Protein AF-A0A1A8XWJ1-F1 (afdb_monomer)

Secondary structure (DSSP, 8-state):
-----------SSSTTSSSS------PPPEEEEEEEE-TTS-EEEEEEEEHHHHHHH-TT--EEEEEEB-GGGTT--EEEES-TT-TTS-EEEEEEEEEEEE-TTSPEEEEEEEE---TT----TTSSSSSS--TTEEEEGGG-SSEE-GGGB-HHHHHTT-EEEEE-GGGGTTS--HHHHHHHHHHHHHHHHHHHHT----

Radius of gyration: 27.24 Å; Cα contacts (8 Å, |Δi|>4): 357; chains: 1; bounding box: 44×31×106 Å

pLDDT: mean 72.08, std 19.72, range [36.03, 98.19]

Organism: NCBI:txid1860102

Structure (mmCIF, N/CA/C/O backbone):
data_AF-A0A1A8XWJ1-F1
#
_entry.id   AF-A0A1A8XWJ1-F1
#
loop_
_atom_site.group_PDB
_atom_site.id
_atom_site.type_symbol
_atom_site.label_atom_id
_atom_site.label_alt_id
_atom_site.label_comp_id
_atom_site.label_asym_id
_atom_site.label_entity_id
_atom_site.label_seq_id
_atom_site.pdbx_PDB_ins_code
_atom_site.Cartn_x
_atom_site.Cartn_y
_atom_site.Cartn_z
_atom_site.occupancy
_atom_site.B_iso_or_equiv
_atom_site.auth_seq_id
_atom_site.auth_comp_id
_atom_site.auth_asym_id
_atom_site.auth_atom_id
_atom_site.pdbx_PDB_model_num
ATOM 1 N N . MET A 1 1 ? 5.279 4.291 -92.875 1.00 48.06 1 MET A N 1
ATOM 2 C CA . MET A 1 1 ? 5.614 4.914 -91.575 1.00 48.06 1 MET A CA 1
ATOM 3 C C . MET A 1 1 ? 4.737 4.277 -90.509 1.00 48.06 1 MET A C 1
ATOM 5 O O . MET A 1 1 ? 3.534 4.486 -90.531 1.00 48.06 1 MET A O 1
ATOM 9 N N . LYS A 1 2 ? 5.311 3.406 -89.671 1.00 40.09 2 LYS A N 1
ATOM 10 C CA . LYS A 1 2 ? 4.624 2.770 -88.534 1.00 40.09 2 LYS A CA 1
ATOM 11 C C . LYS A 1 2 ? 5.062 3.479 -87.243 1.00 40.09 2 LYS A C 1
ATOM 13 O O . LYS A 1 2 ? 6.262 3.714 -87.107 1.00 40.09 2 LYS A O 1
ATOM 18 N N . PRO A 1 3 ? 4.145 3.804 -86.319 1.00 42.09 3 PRO A N 1
ATOM 19 C CA . PRO A 1 3 ? 4.502 4.318 -85.005 1.00 42.09 3 PRO A CA 1
ATOM 20 C C . PRO A 1 3 ? 4.963 3.152 -84.124 1.00 42.09 3 PRO A C 1
ATOM 22 O O . PRO A 1 3 ? 4.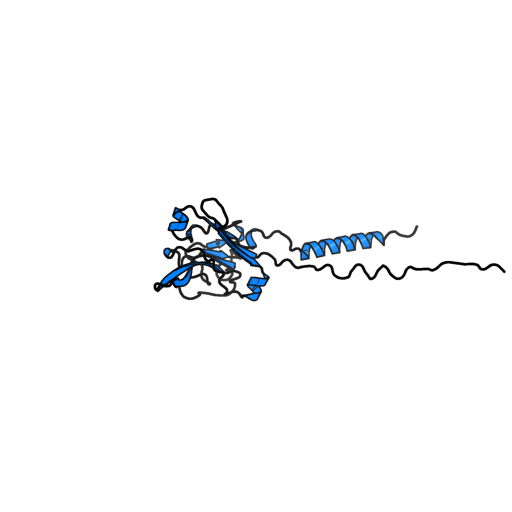220 2.193 -83.924 1.00 42.09 3 PRO A O 1
ATOM 25 N N . ASN A 1 4 ? 6.196 3.221 -83.624 1.00 40.91 4 ASN A N 1
ATOM 26 C CA . ASN A 1 4 ? 6.699 2.269 -82.641 1.00 40.91 4 ASN A CA 1
ATOM 27 C C . ASN A 1 4 ? 6.469 2.863 -81.249 1.00 40.91 4 ASN A C 1
ATOM 29 O O . ASN A 1 4 ? 7.133 3.815 -80.846 1.00 40.91 4 ASN A O 1
ATOM 33 N N . SER A 1 5 ? 5.483 2.317 -80.546 1.00 50.28 5 SER A N 1
ATOM 34 C CA . SER A 1 5 ? 5.263 2.514 -79.118 1.00 50.28 5 SER A CA 1
ATOM 35 C C . SER A 1 5 ? 6.257 1.663 -78.326 1.00 50.28 5 SER A C 1
ATOM 37 O O . SER A 1 5 ? 6.293 0.445 -78.504 1.00 50.28 5 SER A O 1
ATOM 39 N N . SER A 1 6 ? 7.002 2.273 -77.408 1.00 45.69 6 SER A N 1
ATOM 40 C CA . SER A 1 6 ? 7.725 1.564 -76.346 1.00 45.69 6 SER A CA 1
ATOM 41 C C . SER A 1 6 ? 7.540 2.289 -75.007 1.00 45.69 6 SER A C 1
ATOM 43 O O . SER A 1 6 ? 7.275 3.492 -74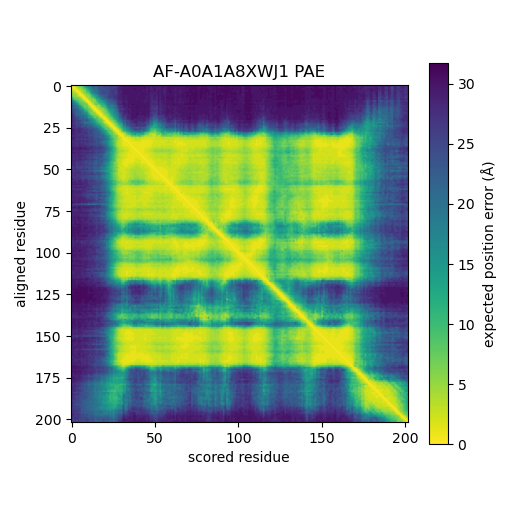.997 1.00 45.69 6 SER A O 1
ATOM 45 N N . PRO A 1 7 ? 7.585 1.554 -73.884 1.00 44.03 7 PRO A N 1
ATOM 46 C CA . PRO A 1 7 ? 6.664 1.746 -72.779 1.00 44.03 7 PRO A CA 1
ATOM 47 C C . PRO A 1 7 ? 7.165 2.693 -71.690 1.00 44.03 7 PRO A C 1
ATOM 49 O O . PRO A 1 7 ? 8.354 2.853 -71.433 1.00 44.03 7 PRO A O 1
ATOM 52 N N . VAL A 1 8 ? 6.175 3.267 -71.015 1.00 45.41 8 VAL A N 1
ATOM 53 C CA . VAL A 1 8 ? 6.256 4.032 -69.775 1.00 45.41 8 VAL A CA 1
ATOM 54 C C . VAL A 1 8 ? 7.014 3.234 -68.702 1.00 45.41 8 VAL A C 1
ATOM 56 O O . VAL A 1 8 ? 6.482 2.272 -68.152 1.00 45.41 8 VAL A O 1
ATOM 59 N N . SER A 1 9 ? 8.232 3.660 -68.354 1.00 40.50 9 SER A N 1
ATOM 60 C CA . SER A 1 9 ? 8.918 3.205 -67.136 1.00 40.50 9 SER A CA 1
ATOM 61 C C . SER A 1 9 ? 8.345 3.955 -65.929 1.00 40.50 9 SER A C 1
ATOM 63 O O . SER A 1 9 ? 8.840 4.999 -65.509 1.00 40.50 9 SER A O 1
ATOM 65 N N . ARG A 1 10 ? 7.224 3.452 -65.405 1.00 49.28 10 ARG A N 1
ATOM 66 C CA . ARG A 1 10 ? 6.665 3.824 -64.096 1.00 49.28 10 ARG A CA 1
ATOM 67 C C . ARG A 1 10 ? 7.315 2.951 -63.027 1.00 49.28 10 ARG A C 1
ATOM 69 O O . ARG A 1 10 ? 6.704 1.999 -62.563 1.00 49.28 10 ARG A O 1
ATOM 76 N N . ILE A 1 11 ? 8.546 3.261 -62.632 1.00 48.59 11 ILE A N 1
ATOM 77 C CA . ILE A 1 11 ? 9.129 2.717 -61.395 1.00 48.59 11 ILE A CA 1
ATOM 78 C C . ILE A 1 11 ? 9.948 3.817 -60.718 1.00 48.59 11 ILE A C 1
ATOM 80 O O . ILE A 1 11 ? 11.166 3.759 -60.679 1.00 48.59 11 ILE A O 1
ATOM 84 N N . SER A 1 12 ? 9.265 4.841 -60.209 1.00 49.34 12 SER A N 1
ATOM 85 C CA . SER A 1 12 ? 9.825 5.793 -59.237 1.00 49.34 12 SER A CA 1
ATOM 86 C C . SER A 1 12 ? 8.703 6.389 -58.389 1.00 49.34 12 SER A C 1
ATOM 88 O O . SER A 1 12 ? 8.544 7.600 -58.350 1.00 49.34 12 SER A O 1
ATOM 90 N N . LEU A 1 13 ? 7.856 5.556 -57.770 1.00 40.25 13 LEU A N 1
ATOM 91 C CA . LEU A 1 13 ? 6.898 6.046 -56.766 1.00 40.25 13 LEU A CA 1
ATOM 92 C C . LEU A 1 13 ? 6.262 4.930 -55.916 1.00 40.25 13 LEU A C 1
ATOM 94 O O . LEU A 1 13 ? 5.046 4.861 -55.808 1.00 40.25 13 LEU A O 1
ATOM 98 N N . VAL A 1 14 ? 7.048 4.016 -55.337 1.00 39.50 14 VAL A N 1
ATOM 99 C CA . VAL A 1 14 ? 6.514 3.086 -54.308 1.00 39.50 14 VAL A CA 1
ATOM 100 C C . VAL A 1 14 ? 7.429 2.959 -53.081 1.00 39.50 14 VAL A C 1
ATOM 102 O O . VAL A 1 14 ? 6.967 2.602 -52.006 1.00 39.50 14 VAL A O 1
ATOM 105 N N . THR A 1 15 ? 8.704 3.344 -53.155 1.00 39.44 15 THR A N 1
ATOM 106 C CA . THR A 1 15 ? 9.644 3.099 -52.043 1.00 39.44 15 THR A CA 1
ATOM 107 C C . THR A 1 15 ? 9.587 4.129 -50.903 1.00 39.44 15 THR A C 1
ATOM 109 O O . THR A 1 15 ? 10.159 3.885 -49.850 1.00 39.44 15 THR A O 1
ATOM 112 N N . ALA A 1 16 ? 8.898 5.264 -51.064 1.00 37.78 16 ALA A N 1
ATOM 113 C CA . ALA A 1 16 ? 8.910 6.348 -50.069 1.00 37.78 16 ALA A CA 1
ATOM 114 C C . ALA A 1 16 ? 7.666 6.417 -49.157 1.00 37.78 16 ALA A C 1
ATOM 116 O O . ALA A 1 16 ? 7.605 7.294 -48.304 1.00 37.78 16 ALA A O 1
ATOM 117 N N . LEU A 1 17 ? 6.681 5.519 -49.311 1.00 36.03 17 LEU A N 1
ATOM 118 C CA . LEU A 1 17 ? 5.377 5.642 -48.633 1.00 36.03 17 LEU A CA 1
ATOM 119 C C . LEU A 1 17 ? 5.037 4.541 -47.612 1.00 36.03 17 LEU A C 1
ATOM 121 O O . LEU A 1 17 ? 3.903 4.493 -47.151 1.00 36.03 17 LEU A O 1
ATOM 125 N N . LEU A 1 18 ? 5.986 3.679 -47.224 1.00 36.56 18 LEU A N 1
ATOM 126 C CA . LEU A 1 18 ? 5.742 2.615 -46.229 1.00 36.56 18 LEU A CA 1
ATOM 127 C C . LEU A 1 18 ? 6.568 2.714 -44.933 1.00 36.56 18 LEU A C 1
ATOM 129 O O . LEU A 1 18 ? 6.556 1.784 -44.137 1.00 36.56 18 LEU A O 1
ATOM 133 N N . PHE A 1 19 ? 7.253 3.836 -44.698 1.00 40.34 19 PHE A N 1
ATOM 134 C CA . PHE A 1 19 ? 7.950 4.119 -43.429 1.00 40.34 19 PHE A CA 1
ATOM 135 C C . PHE A 1 19 ? 7.359 5.317 -42.666 1.00 40.34 19 PHE A C 1
ATOM 137 O O . PHE A 1 19 ? 7.961 5.826 -41.724 1.00 40.34 19 PHE A O 1
ATOM 144 N N . GLY A 1 20 ? 6.172 5.779 -43.064 1.00 36.25 20 GLY A N 1
ATOM 145 C CA . GLY A 1 20 ? 5.455 6.842 -42.371 1.00 36.25 20 GLY A CA 1
ATOM 146 C C . GLY A 1 20 ? 4.669 6.291 -41.188 1.00 36.25 20 GLY A C 1
ATOM 147 O O . GLY A 1 20 ? 3.567 5.795 -41.380 1.00 36.25 20 GLY A O 1
ATOM 148 N N . ALA A 1 21 ? 5.252 6.420 -39.996 1.00 42.53 21 ALA A N 1
ATOM 149 C CA . ALA A 1 21 ? 4.574 6.438 -38.702 1.00 42.53 21 ALA A CA 1
ATOM 150 C C . ALA A 1 21 ? 3.653 5.241 -38.405 1.00 42.53 21 ALA A C 1
ATOM 152 O O . ALA A 1 21 ? 2.429 5.352 -38.427 1.00 42.53 21 ALA A O 1
ATOM 153 N N . LEU A 1 22 ? 4.244 4.116 -37.993 1.00 42.81 22 LEU A N 1
ATOM 154 C CA . LEU A 1 22 ? 3.563 3.343 -36.957 1.00 42.81 22 LEU A CA 1
ATOM 155 C C . LEU A 1 22 ? 3.608 4.208 -35.690 1.00 42.81 22 LEU A C 1
ATOM 157 O O . LEU A 1 22 ? 4.708 4.625 -35.312 1.00 42.81 22 LEU A O 1
ATOM 161 N N . PRO A 1 23 ? 2.469 4.530 -35.053 1.00 41.59 23 PRO A N 1
ATOM 162 C CA . PRO A 1 23 ? 2.508 5.065 -33.710 1.00 41.59 23 PRO A CA 1
ATOM 163 C C . PRO A 1 23 ? 3.083 3.947 -32.842 1.00 41.59 23 PRO A C 1
ATOM 165 O O . PRO A 1 23 ? 2.392 2.998 -32.483 1.00 41.59 23 PRO A O 1
ATOM 168 N N . PHE A 1 24 ? 4.378 4.026 -32.551 1.00 45.91 24 PHE A N 1
ATOM 169 C CA . PHE A 1 24 ? 4.919 3.384 -31.369 1.00 45.91 24 PHE A CA 1
ATOM 170 C C . PHE A 1 24 ? 4.314 4.151 -30.201 1.00 45.91 24 PHE A C 1
ATOM 172 O O . PHE A 1 24 ? 4.881 5.123 -29.712 1.00 45.91 24 PHE A O 1
ATOM 179 N N . SER A 1 25 ? 3.098 3.776 -29.817 1.00 43.19 25 SER A N 1
ATOM 180 C CA . SER A 1 25 ? 2.635 4.053 -28.473 1.00 43.19 25 SER A CA 1
ATOM 181 C C . SER A 1 25 ? 3.601 3.291 -27.580 1.00 43.19 25 SER A C 1
ATOM 183 O O . SER A 1 25 ? 3.525 2.067 -27.494 1.00 43.19 25 SER A O 1
ATOM 185 N N . ALA A 1 26 ? 4.570 4.001 -27.003 1.00 48.47 26 ALA A N 1
ATOM 186 C CA . ALA A 1 26 ? 5.205 3.540 -25.787 1.00 48.47 26 ALA A CA 1
ATOM 187 C C . ALA A 1 26 ? 4.048 3.330 -24.807 1.00 48.47 26 ALA A C 1
ATOM 189 O O . ALA A 1 26 ? 3.434 4.290 -24.345 1.00 48.47 26 ALA A O 1
ATOM 190 N N . GLN A 1 27 ? 3.635 2.078 -24.634 1.00 46.53 27 GLN A N 1
ATOM 191 C CA . GLN A 1 27 ? 2.815 1.724 -23.495 1.00 46.53 27 GLN A CA 1
ATOM 192 C C . GLN A 1 27 ? 3.692 2.075 -22.299 1.00 46.53 27 GLN A C 1
ATOM 194 O O . GLN A 1 27 ? 4.825 1.600 -22.248 1.00 46.53 27 GLN A O 1
ATOM 199 N N . ALA A 1 28 ? 3.233 2.994 -21.447 1.00 53.41 28 ALA A N 1
ATOM 200 C CA . ALA A 1 28 ? 3.968 3.335 -20.240 1.00 53.41 28 ALA A CA 1
ATOM 201 C C . ALA A 1 28 ? 4.253 2.019 -19.508 1.00 53.41 28 ALA A C 1
ATOM 203 O O . ALA A 1 28 ? 3.328 1.212 -19.342 1.00 53.41 28 ALA A O 1
ATOM 204 N N . SER A 1 29 ? 5.527 1.757 -19.212 1.00 65.88 29 SER A N 1
ATOM 205 C CA . SER A 1 29 ? 5.900 0.567 -18.460 1.00 65.88 29 SER A CA 1
ATOM 206 C C . SER A 1 29 ? 5.137 0.610 -17.138 1.00 65.88 29 SER A C 1
ATOM 208 O O . SER A 1 29 ? 4.969 1.668 -16.530 1.00 65.88 29 SER A O 1
ATOM 210 N N . HIS A 1 30 ? 4.527 -0.521 -16.805 1.00 71.69 30 HIS A N 1
ATOM 211 C CA . HIS A 1 30 ? 3.861 -0.710 -15.528 1.00 71.69 30 HIS A CA 1
ATOM 212 C C . HIS A 1 30 ? 4.948 -0.694 -14.460 1.00 71.69 30 HIS A C 1
ATOM 214 O O . HIS A 1 30 ? 5.865 -1.499 -14.598 1.00 71.69 30 HIS A O 1
ATOM 220 N N . SER A 1 31 ? 4.810 0.175 -13.461 1.00 81.38 31 SER A N 1
ATOM 221 C CA . SER A 1 31 ? 5.686 0.167 -12.294 1.00 81.38 31 SER A CA 1
ATOM 222 C C . SER A 1 31 ? 4.997 -0.653 -11.196 1.00 81.38 31 SER A C 1
ATOM 224 O O . SER A 1 31 ? 4.908 -1.879 -11.330 1.00 81.38 31 SER A O 1
ATOM 226 N N . ASP A 1 32 ? 4.327 -0.007 -10.245 1.00 86.00 32 ASP A N 1
ATOM 227 C CA . ASP A 1 32 ? 3.732 -0.703 -9.102 1.00 86.00 32 ASP A CA 1
ATOM 228 C C . ASP A 1 32 ? 2.209 -0.782 -9.122 1.00 86.00 32 ASP A C 1
ATOM 230 O O . ASP A 1 32 ? 1.497 -0.025 -9.799 1.00 86.00 32 ASP A O 1
ATOM 234 N N . ASP A 1 33 ? 1.679 -1.685 -8.297 1.00 89.75 33 ASP A N 1
ATOM 235 C CA . ASP A 1 33 ? 0.263 -1.701 -7.974 1.00 89.75 33 ASP A CA 1
ATOM 236 C C . ASP A 1 33 ? -0.069 -2.143 -6.550 1.00 89.75 33 ASP A C 1
ATOM 238 O O . ASP A 1 33 ? 0.620 -2.931 -5.905 1.00 89.75 33 ASP A O 1
ATOM 242 N N . PHE A 1 34 ? -1.212 -1.651 -6.082 1.00 93.19 34 PHE A N 1
ATOM 243 C CA . PHE A 1 34 ? -1.817 -2.024 -4.817 1.00 93.19 34 PHE A CA 1
ATOM 244 C C . PHE A 1 34 ? -3.250 -2.477 -5.079 1.00 93.19 34 PHE A C 1
ATOM 246 O O . PHE A 1 34 ? -4.088 -1.718 -5.580 1.00 93.19 34 PHE A O 1
ATOM 253 N N . THR A 1 35 ? -3.545 -3.722 -4.714 1.00 95.62 35 THR A N 1
ATOM 254 C CA . THR A 1 35 ? -4.861 -4.332 -4.909 1.00 95.62 35 THR A CA 1
ATOM 255 C C . THR A 1 35 ? -5.498 -4.721 -3.578 1.00 95.62 35 THR A C 1
ATOM 257 O O . THR A 1 35 ? -4.837 -5.262 -2.690 1.00 95.62 35 THR A O 1
ATOM 260 N N . VAL A 1 36 ? -6.805 -4.488 -3.454 1.00 97.38 36 VAL A N 1
ATOM 261 C CA . VAL A 1 36 ? -7.635 -4.935 -2.329 1.00 97.38 36 VAL A CA 1
ATOM 262 C C . VAL A 1 36 ? -8.752 -5.831 -2.853 1.00 97.38 36 VAL A C 1
ATOM 264 O O . VAL A 1 36 ? -9.430 -5.495 -3.830 1.00 97.38 36 VAL A O 1
ATOM 267 N N . TRP A 1 37 ? -8.978 -6.951 -2.168 1.00 98.06 37 TRP A N 1
ATOM 268 C CA . TRP A 1 37 ? -10.049 -7.897 -2.459 1.00 98.06 37 TRP A CA 1
ATOM 269 C C . TRP A 1 37 ? -11.027 -8.021 -1.291 1.00 98.06 37 TRP A C 1
ATOM 271 O O . TRP A 1 37 ? -10.629 -8.026 -0.123 1.00 98.06 37 TRP A O 1
ATOM 281 N N . ASP A 1 38 ? -12.311 -8.170 -1.614 1.00 97.12 38 ASP A N 1
ATOM 282 C CA . ASP A 1 38 ? -13.322 -8.580 -0.642 1.00 97.12 38 ASP A CA 1
ATOM 283 C C . ASP A 1 38 ? -13.201 -10.072 -0.280 1.00 97.12 38 ASP A C 1
ATOM 285 O O . ASP A 1 38 ? -12.430 -10.836 -0.861 1.00 97.12 38 ASP A O 1
ATOM 289 N N . ALA A 1 39 ? -14.030 -10.513 0.665 1.00 96.62 39 ALA A N 1
ATOM 290 C CA . ALA A 1 39 ? -14.083 -11.904 1.118 1.00 96.62 39 ALA A CA 1
ATOM 291 C C . ALA A 1 39 ? -14.458 -12.927 0.026 1.00 96.62 39 ALA A C 1
ATOM 293 O O . ALA A 1 39 ? -14.232 -14.126 0.187 1.00 96.62 39 ALA A O 1
ATOM 294 N N . GLY A 1 40 ? -15.085 -12.473 -1.062 1.00 96.94 40 GLY A N 1
ATOM 295 C CA . GLY A 1 40 ? -15.413 -13.289 -2.228 1.00 96.94 40 GLY A CA 1
ATOM 296 C C . GLY A 1 40 ? -14.273 -13.380 -3.243 1.00 96.94 40 GLY A C 1
ATOM 297 O O . GLY A 1 40 ? -14.413 -14.103 -4.229 1.00 96.94 40 GLY A O 1
ATOM 298 N N . GLY A 1 41 ? -13.166 -12.667 -3.015 1.00 93.75 41 GLY A N 1
ATOM 299 C CA . GLY A 1 41 ? -12.047 -12.552 -3.945 1.00 93.75 41 GLY A CA 1
ATOM 300 C C . GLY A 1 41 ? -12.292 -11.555 -5.079 1.00 93.75 41 GLY A C 1
ATOM 301 O O . GLY A 1 41 ? -11.567 -11.586 -6.074 1.00 93.75 41 GLY A O 1
ATOM 302 N N . ASN A 1 42 ? -13.300 -10.682 -4.977 1.00 97.00 42 ASN A N 1
ATOM 303 C CA . ASN A 1 42 ? -13.514 -9.627 -5.968 1.00 97.00 42 ASN A CA 1
ATOM 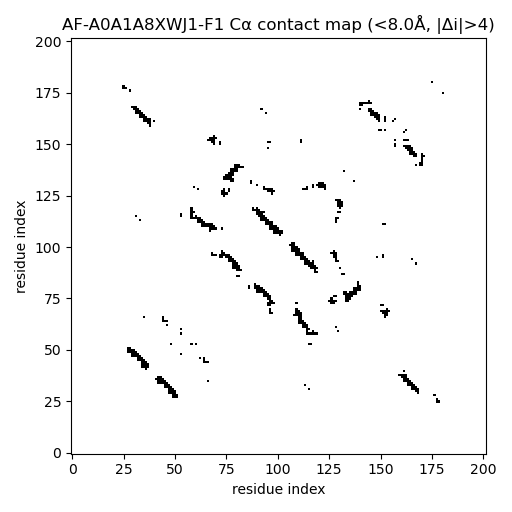304 C C . ASN A 1 42 ? -12.612 -8.436 -5.657 1.00 97.00 42 ASN A C 1
ATOM 306 O O . ASN A 1 42 ? -12.519 -8.019 -4.505 1.00 97.00 42 ASN A O 1
ATOM 310 N N . VAL A 1 43 ? -12.004 -7.853 -6.691 1.00 96.00 43 VAL A N 1
ATOM 311 C CA . VAL A 1 43 ? -11.260 -6.596 -6.557 1.00 96.00 43 VAL A CA 1
ATOM 312 C C . VAL A 1 43 ? -12.239 -5.479 -6.205 1.00 96.00 43 VAL A C 1
ATOM 314 O O . VAL A 1 43 ? -13.159 -5.191 -6.973 1.00 96.00 43 VAL A O 1
ATOM 317 N N . VAL A 1 44 ? -12.034 -4.859 -5.048 1.00 96.25 44 VAL A N 1
ATOM 318 C CA . VAL A 1 44 ? -12.822 -3.712 -4.567 1.00 96.25 44 VAL A CA 1
ATOM 319 C C . VAL A 1 44 ? -12.103 -2.395 -4.806 1.00 96.25 44 VAL A C 1
ATOM 321 O O . VAL A 1 44 ? -12.751 -1.382 -5.053 1.00 96.25 44 VAL A O 1
ATOM 324 N N . GLU A 1 45 ? -10.773 -2.421 -4.794 1.00 96.62 45 GLU A N 1
ATOM 325 C CA . GLU A 1 45 ? -9.941 -1.273 -5.114 1.00 96.62 45 GLU A CA 1
ATOM 326 C C . GLU A 1 45 ? -8.636 -1.731 -5.759 1.00 96.62 45 GLU A C 1
ATOM 328 O O . GLU A 1 45 ? -8.084 -2.778 -5.415 1.00 96.62 45 GLU A O 1
ATOM 333 N N . TYR A 1 46 ? -8.176 -0.946 -6.729 1.00 93.69 46 TYR A N 1
ATOM 334 C CA . TYR A 1 46 ? -6.960 -1.198 -7.482 1.00 93.69 46 TYR A CA 1
ATOM 335 C C . TYR A 1 46 ? -6.334 0.133 -7.871 1.00 93.69 46 TYR A C 1
ATOM 337 O O . TYR A 1 46 ? -6.971 0.944 -8.550 1.00 93.69 46 TYR A O 1
ATOM 345 N N . VAL A 1 47 ? -5.098 0.349 -7.439 1.00 92.06 47 VAL A N 1
ATOM 346 C CA . VAL A 1 47 ? -4.278 1.488 -7.846 1.00 92.06 47 VAL A CA 1
ATOM 347 C C . VAL A 1 47 ? -3.074 0.927 -8.578 1.00 92.06 47 VAL A C 1
ATOM 349 O O . VAL A 1 47 ? -2.345 0.123 -8.014 1.00 92.06 47 VAL A O 1
ATOM 352 N N . GLN A 1 48 ? -2.891 1.350 -9.823 1.00 90.12 48 GLN A N 1
ATOM 353 C CA . GLN A 1 48 ? -1.743 1.004 -10.651 1.00 90.12 48 GLN A CA 1
ATOM 354 C C . GLN A 1 48 ? -1.048 2.292 -11.061 1.00 90.12 48 GLN A C 1
ATOM 356 O O . GLN A 1 48 ? -1.724 3.246 -11.467 1.00 90.12 48 GLN A O 1
ATOM 361 N N . ILE A 1 49 ? 0.275 2.295 -10.996 1.00 87.62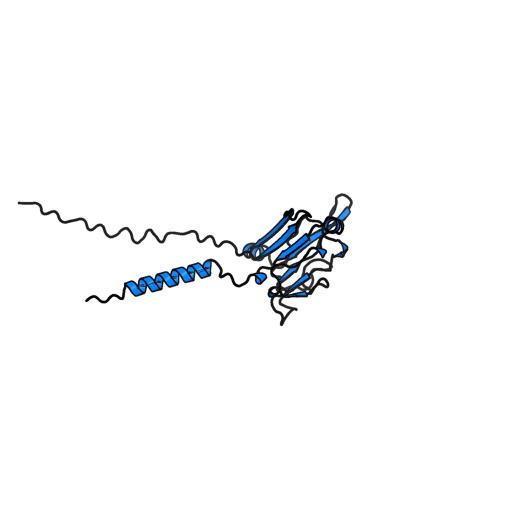 49 ILE A N 1
ATOM 362 C CA . ILE A 1 49 ? 1.101 3.405 -11.446 1.00 87.62 49 ILE A CA 1
ATOM 363 C C . ILE A 1 49 ? 1.996 2.962 -12.598 1.00 87.62 49 ILE A C 1
ATOM 365 O O . ILE A 1 49 ? 2.172 1.778 -12.898 1.00 87.62 49 ILE A O 1
ATOM 369 N N . SER A 1 50 ? 2.445 3.948 -13.355 1.00 84.50 50 SER A N 1
ATOM 370 C CA . SER A 1 50 ? 3.400 3.753 -14.430 1.00 84.50 50 SER A CA 1
ATOM 371 C C . SER A 1 50 ? 4.640 4.583 -14.160 1.00 84.50 50 SER A C 1
ATOM 373 O O . SER A 1 50 ? 4.525 5.638 -13.538 1.00 84.50 50 SER A O 1
ATOM 375 N N . GLU A 1 51 ? 5.750 4.205 -14.785 1.00 80.25 51 GLU A N 1
ATOM 376 C CA . GLU A 1 51 ? 6.996 4.991 -14.817 1.00 80.25 51 GLU A CA 1
ATOM 377 C C . GLU A 1 51 ? 6.753 6.477 -15.122 1.00 80.25 51 GLU A C 1
ATOM 379 O O . GLU A 1 51 ? 7.342 7.404 -14.568 1.00 80.25 51 GLU A O 1
ATOM 384 N N . ALA A 1 52 ? 5.831 6.745 -16.051 1.00 78.81 52 ALA A N 1
ATOM 385 C CA . ALA A 1 52 ? 5.501 8.107 -16.447 1.00 78.81 52 ALA A CA 1
ATOM 386 C C . ALA A 1 52 ? 4.753 8.878 -15.345 1.00 78.81 52 ALA A C 1
ATOM 388 O O . ALA A 1 52 ? 4.827 10.110 -15.304 1.00 78.81 52 ALA A O 1
ATOM 389 N N . ASP A 1 53 ? 3.998 8.182 -14.495 1.00 82.38 53 ASP A N 1
ATOM 390 C CA . ASP A 1 53 ? 3.317 8.761 -13.342 1.00 82.38 53 ASP A CA 1
ATOM 391 C C . ASP A 1 53 ? 4.300 9.043 -12.199 1.00 82.38 53 ASP A C 1
ATOM 393 O O . ASP A 1 53 ? 4.224 10.138 -11.642 1.00 82.38 53 ASP A O 1
ATOM 397 N N . GLU A 1 54 ? 5.260 8.159 -11.918 1.00 78.81 54 GLU A N 1
ATOM 398 C CA . GLU A 1 54 ? 6.344 8.401 -10.945 1.00 78.81 54 GLU A CA 1
ATOM 399 C C . GLU A 1 54 ? 7.196 9.598 -11.331 1.00 78.81 54 GLU A C 1
ATOM 401 O O . GLU A 1 54 ? 7.313 10.552 -10.561 1.00 78.81 54 GLU A O 1
ATOM 406 N N . VAL A 1 55 ? 7.675 9.640 -12.577 1.00 80.75 55 VAL A N 1
ATOM 407 C CA . VAL A 1 55 ? 8.456 10.780 -13.079 1.00 80.75 55 VAL A CA 1
ATOM 408 C C . VAL A 1 55 ? 7.664 12.086 -12.981 1.00 80.75 55 VAL A C 1
ATOM 410 O O . VAL A 1 55 ? 8.225 13.147 -12.693 1.00 80.75 55 VAL A O 1
ATOM 413 N N . ARG A 1 56 ? 6.351 12.043 -13.241 1.00 83.88 56 ARG A N 1
ATOM 414 C CA . ARG A 1 56 ? 5.496 13.238 -13.202 1.00 83.88 56 ARG A CA 1
ATOM 415 C C . ARG A 1 56 ? 5.219 13.704 -11.776 1.00 83.88 56 ARG A C 1
ATOM 417 O O . ARG A 1 56 ? 5.167 14.912 -11.544 1.00 83.88 56 ARG A O 1
ATOM 424 N N . ASN A 1 57 ? 4.958 12.774 -10.868 1.00 83.25 57 ASN A N 1
ATOM 425 C CA . ASN A 1 57 ? 4.529 13.068 -9.507 1.00 83.25 57 ASN A CA 1
ATOM 426 C C . ASN A 1 57 ? 5.722 13.322 -8.568 1.00 83.25 57 ASN A C 1
ATOM 428 O O . ASN A 1 57 ? 5.584 14.075 -7.603 1.00 83.25 57 ASN A O 1
ATOM 432 N N . GLY A 1 58 ? 6.893 12.782 -8.912 1.00 76.06 58 GLY A N 1
ATOM 433 C CA . GLY A 1 58 ? 8.131 12.882 -8.152 1.00 76.06 58 GLY A CA 1
ATOM 434 C C . GLY A 1 58 ? 8.226 11.857 -7.013 1.00 76.06 58 GLY A C 1
ATOM 435 O O . GLY A 1 58 ? 7.220 11.252 -6.641 1.00 76.06 58 GLY A O 1
ATOM 436 N N . PRO A 1 59 ? 9.423 11.717 -6.413 1.00 71.00 59 PRO A N 1
ATOM 437 C CA . PRO A 1 59 ? 9.742 10.661 -5.442 1.00 71.00 59 PRO A CA 1
ATOM 438 C C . PRO A 1 59 ? 9.038 10.815 -4.082 1.00 71.00 59 PRO A C 1
ATOM 440 O O . PRO A 1 59 ? 9.063 9.908 -3.264 1.00 71.00 59 PRO A O 1
ATOM 443 N N . ASP A 1 60 ? 8.411 11.964 -3.812 1.00 72.50 60 ASP A N 1
ATOM 444 C CA . ASP A 1 60 ? 7.714 12.230 -2.543 1.00 72.50 60 ASP A CA 1
ATOM 445 C C . ASP A 1 60 ? 6.197 11.976 -2.635 1.00 72.50 60 ASP A C 1
ATOM 447 O O . ASP A 1 60 ? 5.428 12.338 -1.734 1.00 72.50 60 ASP A O 1
ATOM 451 N N . PHE A 1 61 ? 5.724 11.443 -3.764 1.00 82.81 61 PHE A N 1
ATOM 452 C CA . PHE A 1 61 ? 4.298 11.302 -3.998 1.00 82.81 61 PHE A CA 1
ATOM 453 C C . PHE A 1 61 ? 3.736 10.031 -3.368 1.00 82.81 61 PHE A C 1
ATOM 455 O O . PHE A 1 61 ? 4.066 8.916 -3.750 1.00 82.81 61 PHE A O 1
ATOM 462 N N . VAL A 1 62 ? 2.785 10.219 -2.453 1.00 86.19 62 VAL A N 1
ATOM 463 C CA . VAL A 1 62 ? 2.062 9.114 -1.821 1.00 86.19 62 VAL A CA 1
ATOM 464 C C . VAL A 1 62 ? 0.766 8.830 -2.573 1.00 86.19 62 VAL A C 1
ATOM 466 O O . VAL A 1 62 ? -0.181 9.630 -2.538 1.00 86.19 62 VAL A O 1
ATOM 469 N N . TYR A 1 63 ? 0.702 7.653 -3.181 1.00 89.62 63 TYR A N 1
ATOM 470 C CA . TYR A 1 63 ? -0.505 7.087 -3.763 1.00 89.62 63 TYR A CA 1
ATOM 471 C C . TYR A 1 63 ? -1.380 6.517 -2.649 1.00 89.62 63 TYR A C 1
ATOM 473 O O . TYR A 1 63 ? -0.943 5.685 -1.857 1.00 89.62 63 TYR A O 1
ATOM 481 N N . ARG A 1 64 ? -2.621 6.998 -2.561 1.00 91.12 64 ARG A N 1
ATOM 482 C CA . ARG A 1 64 ? -3.576 6.627 -1.510 1.00 91.12 64 ARG A CA 1
ATOM 483 C C . ARG A 1 64 ? -4.720 5.824 -2.096 1.00 91.12 64 ARG A C 1
ATOM 485 O O . ARG A 1 64 ? -5.227 6.151 -3.169 1.00 91.12 64 ARG A O 1
ATOM 492 N N . LEU A 1 65 ? -5.137 4.820 -1.346 1.00 93.56 65 LEU A N 1
ATOM 493 C CA . LEU A 1 65 ? -6.375 4.095 -1.559 1.00 93.56 65 LEU A CA 1
ATOM 494 C C . LEU A 1 65 ? -7.461 4.726 -0.682 1.00 93.56 65 LEU A C 1
ATOM 496 O O . LEU A 1 65 ? -7.178 5.398 0.305 1.00 93.56 65 LEU A O 1
ATOM 500 N N . THR A 1 66 ? -8.717 4.506 -1.037 1.00 92.81 66 THR A N 1
ATOM 501 C CA . THR A 1 66 ? -9.889 4.914 -0.252 1.00 92.81 66 THR A CA 1
ATOM 502 C C . THR A 1 66 ? -10.298 3.858 0.778 1.00 92.81 66 THR A C 1
ATOM 504 O O . THR A 1 66 ? -11.075 4.145 1.692 1.00 92.81 66 THR A O 1
ATOM 507 N N . THR A 1 67 ? -9.770 2.637 0.662 1.00 94.00 67 THR A N 1
ATOM 508 C CA . THR A 1 67 ? -9.978 1.551 1.622 1.00 94.00 67 THR A CA 1
ATOM 509 C C . THR A 1 67 ? -9.391 1.895 2.991 1.00 94.00 67 THR A C 1
ATOM 511 O O . THR A 1 67 ? -8.233 2.297 3.120 1.00 94.00 67 THR A O 1
ATOM 514 N N . ALA A 1 68 ? -10.193 1.667 4.034 1.00 95.19 68 ALA A N 1
ATOM 515 C CA . ALA A 1 68 ? -9.813 1.930 5.415 1.00 95.19 68 ALA A CA 1
ATOM 516 C C . ALA A 1 68 ? -8.609 1.079 5.861 1.00 95.19 68 ALA A C 1
ATOM 518 O O . ALA A 1 68 ? -8.640 -0.158 5.824 1.00 95.19 68 ALA A O 1
ATOM 519 N N . GLY A 1 69 ? -7.572 1.764 6.339 1.00 94.44 69 GLY A N 1
ATOM 520 C CA . GLY A 1 69 ? -6.395 1.172 6.964 1.00 94.44 69 GLY A CA 1
ATOM 521 C C . GLY A 1 69 ? -6.589 0.964 8.465 1.00 94.44 69 GLY A C 1
ATOM 522 O O . GLY A 1 69 ? -7.429 1.603 9.097 1.00 94.44 69 GLY A O 1
ATOM 523 N N . ASP A 1 70 ? -5.809 0.063 9.054 1.00 94.38 70 ASP A N 1
ATOM 524 C CA . ASP A 1 70 ? -5.763 -0.147 10.500 1.00 94.38 70 ASP A CA 1
ATOM 525 C C . ASP A 1 70 ? -4.961 0.981 11.173 1.00 94.38 70 ASP A C 1
ATOM 527 O O . ASP A 1 70 ? -3.743 1.055 10.981 1.00 94.38 70 ASP A O 1
ATOM 531 N N . PRO A 1 71 ? -5.588 1.828 12.014 1.00 91.31 71 PRO A N 1
ATOM 532 C CA . PRO A 1 71 ? -4.887 2.919 12.689 1.00 91.31 71 PRO A CA 1
ATOM 533 C C . PRO A 1 71 ? -3.719 2.449 13.569 1.00 91.31 71 PRO A C 1
ATOM 535 O O . PRO A 1 71 ? -2.769 3.196 13.779 1.00 91.31 71 PRO A O 1
ATOM 538 N N . SER A 1 72 ? -3.749 1.209 14.076 1.00 90.69 72 SER A N 1
ATOM 539 C CA . SER A 1 72 ? -2.643 0.643 14.867 1.00 90.69 72 SER A CA 1
ATOM 540 C C . SER A 1 72 ? -1.394 0.333 14.036 1.00 90.69 72 SER A C 1
ATOM 542 O O . SER A 1 72 ? -0.315 0.134 14.596 1.00 90.69 72 SER A O 1
ATOM 544 N N . GLN A 1 73 ? -1.527 0.289 12.708 1.00 89.00 73 GLN A N 1
ATOM 545 C CA . GLN A 1 73 ? -0.420 0.098 11.774 1.00 89.00 73 GLN A CA 1
ATOM 546 C C . GLN A 1 73 ? 0.161 1.419 11.262 1.00 89.00 73 GLN A C 1
ATOM 548 O O . GLN A 1 73 ? 1.143 1.402 10.521 1.00 89.00 73 GLN A O 1
ATOM 553 N N . PHE A 1 74 ? -0.391 2.564 11.671 1.00 87.56 74 PHE A N 1
ATOM 554 C CA . PHE A 1 74 ? 0.218 3.858 11.392 1.00 87.56 74 PHE A CA 1
ATOM 555 C C . PHE A 1 74 ? 1.641 3.910 11.973 1.00 87.56 74 PHE A C 1
ATOM 557 O O . PHE A 1 74 ? 1.877 3.543 13.125 1.00 87.56 74 PHE A O 1
ATOM 564 N N . GLY A 1 75 ? 2.608 4.310 11.149 1.00 77.19 75 GLY A N 1
ATOM 565 C CA . GLY A 1 75 ? 4.038 4.280 11.464 1.00 77.19 75 GLY A CA 1
ATOM 566 C C . GLY A 1 75 ? 4.715 2.910 11.335 1.00 77.19 75 GLY A C 1
ATOM 567 O O . GLY A 1 75 ? 5.940 2.854 11.397 1.00 77.19 75 GLY A O 1
ATOM 568 N N . ASN A 1 76 ? 3.963 1.827 11.104 1.00 84.62 76 ASN A N 1
ATOM 569 C CA . ASN A 1 76 ? 4.478 0.458 10.955 1.00 84.62 76 ASN A CA 1
ATOM 570 C C . ASN A 1 76 ? 4.509 -0.005 9.491 1.00 84.62 76 ASN A C 1
ATOM 572 O O . ASN A 1 76 ? 4.094 -1.116 9.174 1.00 84.62 76 ASN A O 1
ATOM 576 N N . TYR A 1 77 ? 4.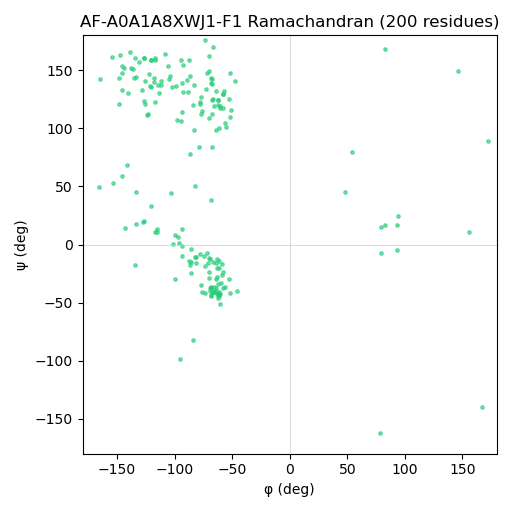970 0.846 8.581 1.00 83.81 77 TYR A N 1
ATOM 577 C CA . TYR A 1 77 ? 5.018 0.540 7.150 1.00 83.81 77 TYR A CA 1
ATOM 578 C C . TYR A 1 77 ? 6.077 -0.520 6.806 1.00 83.81 77 TYR A C 1
ATOM 580 O O . TYR A 1 77 ? 6.976 -0.812 7.604 1.00 83.81 77 TYR A O 1
ATOM 588 N N . THR A 1 78 ? 5.932 -1.103 5.621 1.00 85.31 78 THR A N 1
ATOM 589 C CA . THR A 1 78 ? 6.885 -2.034 5.022 1.00 85.31 78 THR A CA 1
ATOM 590 C C . THR A 1 78 ? 7.741 -1.278 4.022 1.00 85.31 78 THR A C 1
ATOM 592 O O . THR A 1 78 ? 7.223 -0.465 3.256 1.00 85.31 78 THR A O 1
ATOM 595 N N . THR A 1 79 ? 9.041 -1.549 4.053 1.00 81.50 79 THR A N 1
ATOM 596 C CA . THR A 1 79 ? 10.019 -0.982 3.126 1.00 81.50 79 THR A CA 1
ATOM 597 C C . THR A 1 79 ? 10.580 -2.088 2.248 1.00 81.50 79 THR A C 1
ATOM 599 O O . THR A 1 79 ? 10.993 -3.140 2.755 1.00 81.50 79 THR A O 1
ATOM 602 N N . LEU A 1 80 ? 10.582 -1.836 0.946 1.00 81.06 80 LEU A N 1
ATOM 603 C CA . LEU A 1 80 ? 11.258 -2.643 -0.046 1.00 81.06 80 LEU A CA 1
ATOM 604 C C . LEU A 1 80 ? 12.537 -1.930 -0.497 1.00 81.06 80 LEU A C 1
ATOM 606 O O . LEU A 1 80 ? 12.622 -0.700 -0.478 1.00 81.06 80 LEU A O 1
ATOM 610 N N . PHE A 1 81 ? 13.571 -2.714 -0.785 1.00 77.38 81 PHE A N 1
ATOM 611 C CA . PHE A 1 81 ? 14.868 -2.180 -1.179 1.00 77.38 81 PHE A CA 1
ATOM 612 C C . PHE A 1 81 ? 15.338 -2.779 -2.501 1.00 77.38 81 PHE A C 1
ATOM 614 O O . PHE A 1 81 ? 15.270 -4.002 -2.678 1.00 77.38 81 PHE A O 1
ATOM 621 N N . ASP A 1 82 ? 15.945 -1.925 -3.325 1.00 73.50 82 ASP A N 1
ATOM 622 C CA . ASP A 1 82 ? 16.506 -2.283 -4.632 1.00 73.50 82 ASP A CA 1
ATOM 623 C C . ASP A 1 82 ? 17.852 -3.011 -4.516 1.00 73.50 82 ASP A C 1
ATOM 625 O O . ASP A 1 82 ? 18.176 -3.879 -5.324 1.00 73.50 82 ASP A O 1
ATOM 629 N N . ASP A 1 83 ? 18.680 -2.642 -3.524 1.00 69.19 83 ASP A N 1
ATOM 630 C CA . ASP A 1 83 ? 20.028 -3.193 -3.343 1.00 69.19 83 ASP A CA 1
ATOM 631 C C . ASP A 1 83 ? 20.220 -3.822 -1.949 1.00 69.19 83 ASP A C 1
ATOM 633 O O . ASP A 1 83 ? 20.340 -3.113 -0.938 1.00 69.19 83 ASP A O 1
ATOM 637 N N . PRO A 1 84 ? 20.385 -5.158 -1.867 1.00 63.31 84 PRO A N 1
ATOM 638 C CA . PRO A 1 84 ? 20.629 -5.848 -0.604 1.00 63.31 84 PRO A CA 1
ATOM 639 C C . PRO A 1 84 ? 21.950 -5.476 0.080 1.00 63.31 84 PRO A C 1
ATOM 641 O O . PRO A 1 84 ? 22.137 -5.750 1.270 1.00 63.31 84 PRO A O 1
ATOM 644 N N . HIS A 1 85 ? 22.883 -4.845 -0.633 1.00 61.06 85 HIS A N 1
ATOM 645 C CA . HIS A 1 85 ? 24.184 -4.441 -0.100 1.00 61.06 85 HIS A CA 1
ATOM 646 C C . HIS A 1 85 ? 24.202 -3.001 0.419 1.00 61.06 85 HIS A C 1
ATOM 648 O O . HIS A 1 85 ? 25.177 -2.619 1.076 1.00 61.06 85 HIS A O 1
ATOM 654 N N . ASN A 1 86 ? 23.152 -2.211 0.165 1.00 64.31 86 ASN A N 1
ATOM 655 C CA . ASN A 1 86 ? 23.076 -0.823 0.612 1.00 64.31 86 ASN A CA 1
ATOM 656 C C . ASN A 1 86 ? 21.650 -0.362 0.991 1.00 64.31 86 ASN A C 1
ATOM 658 O O . ASN A 1 86 ? 21.170 0.657 0.491 1.00 64.31 86 ASN A O 1
ATOM 662 N N . PRO A 1 87 ? 21.009 -1.023 1.973 1.00 59.94 87 PRO A N 1
ATOM 663 C CA . PRO A 1 87 ? 19.605 -0.792 2.330 1.00 59.94 87 PRO A CA 1
ATOM 664 C C . PRO A 1 87 ? 19.312 0.624 2.850 1.00 59.94 87 PRO A C 1
ATOM 666 O O . PRO A 1 87 ? 18.166 1.014 2.999 1.00 59.94 87 PRO A O 1
ATOM 669 N N . THR A 1 88 ? 20.322 1.430 3.176 1.00 58.88 88 THR A N 1
ATOM 670 C CA . THR A 1 88 ? 20.096 2.812 3.629 1.00 58.88 88 THR A CA 1
ATOM 671 C C . THR A 1 88 ? 19.976 3.824 2.495 1.00 58.88 88 THR A C 1
ATOM 673 O O . THR A 1 88 ? 19.567 4.951 2.756 1.00 58.88 88 THR A O 1
ATOM 676 N N . THR A 1 89 ? 20.371 3.468 1.270 1.00 59.28 89 THR A N 1
ATOM 677 C CA . THR A 1 89 ? 20.339 4.382 0.113 1.00 59.28 89 THR A CA 1
ATOM 678 C C . THR A 1 89 ? 19.731 3.741 -1.133 1.00 59.28 89 THR A C 1
ATOM 680 O O . THR A 1 89 ? 19.989 4.214 -2.232 1.00 59.28 89 THR A O 1
ATOM 683 N N . SER A 1 90 ? 19.006 2.639 -0.969 1.00 67.38 90 SER A N 1
ATOM 684 C CA . SER A 1 90 ? 18.346 1.900 -2.048 1.00 67.38 90 SER A CA 1
ATOM 685 C C . SER A 1 90 ? 16.914 1.568 -1.638 1.00 67.38 90 SER A C 1
ATOM 687 O O . SER A 1 90 ? 16.520 0.406 -1.653 1.00 67.38 90 SER A O 1
ATOM 689 N N . ILE A 1 91 ? 16.206 2.546 -1.075 1.00 70.88 91 ILE A N 1
ATOM 690 C CA . ILE A 1 91 ? 14.781 2.371 -0.815 1.00 70.88 91 ILE A CA 1
ATOM 691 C C . ILE A 1 91 ? 14.093 2.548 -2.168 1.00 70.88 91 ILE A C 1
ATOM 693 O O . ILE A 1 91 ? 14.120 3.664 -2.688 1.00 70.88 91 ILE A O 1
ATOM 697 N N . GLY A 1 92 ? 13.511 1.474 -2.695 1.00 76.56 92 GLY A N 1
ATOM 698 C CA . GLY A 1 92 ? 12.646 1.544 -3.868 1.00 76.56 92 GLY A CA 1
ATOM 699 C C . GLY A 1 92 ? 11.259 1.920 -3.377 1.00 76.56 92 GLY A C 1
ATOM 700 O O . GLY A 1 92 ? 10.930 3.110 -3.254 1.00 76.56 92 GLY A O 1
ATOM 701 N N . ASP A 1 93 ? 10.523 0.915 -2.902 1.00 82.44 93 ASP A N 1
ATOM 702 C CA . ASP A 1 93 ? 9.127 1.093 -2.500 1.00 82.44 93 ASP A CA 1
ATOM 703 C C . ASP A 1 93 ? 8.857 1.117 -0.998 1.00 82.44 93 ASP A C 1
ATOM 705 O O . ASP A 1 93 ? 9.514 0.488 -0.161 1.00 82.44 93 ASP A O 1
ATOM 709 N N . VAL A 1 94 ? 7.770 1.795 -0.630 1.00 84.44 94 VAL A N 1
ATOM 710 C CA . VAL A 1 94 ? 7.257 1.801 0.740 1.00 84.44 94 VAL A CA 1
ATOM 711 C C . VAL A 1 94 ? 5.737 1.749 0.737 1.00 84.44 94 VAL A C 1
ATOM 713 O O . VAL A 1 94 ? 5.088 2.585 0.116 1.00 84.44 94 VAL A O 1
ATOM 716 N N . PHE A 1 95 ? 5.140 0.842 1.513 1.00 89.19 95 PHE A N 1
ATOM 717 C CA . PHE A 1 95 ? 3.682 0.733 1.629 1.00 89.19 95 PHE A CA 1
ATOM 718 C C . PHE A 1 95 ? 3.207 0.509 3.068 1.00 89.19 95 PHE A C 1
ATOM 720 O O . PHE A 1 95 ? 3.914 -0.039 3.916 1.00 89.19 95 PHE A O 1
ATOM 727 N N . GLY A 1 96 ? 1.989 0.957 3.374 1.00 91.31 96 GLY A N 1
ATOM 728 C CA . GLY A 1 96 ? 1.412 0.842 4.711 1.00 91.31 96 GLY A CA 1
ATOM 729 C C . GLY A 1 96 ? 0.156 1.687 4.897 1.00 91.31 96 GLY A C 1
ATOM 730 O O . GLY A 1 96 ? -0.688 1.762 4.007 1.00 91.31 96 GLY A O 1
ATOM 731 N N . VAL A 1 97 ? 0.028 2.312 6.072 1.00 90.75 97 VAL A N 1
ATOM 732 C CA . VAL A 1 97 ? -1.126 3.141 6.455 1.00 90.75 97 VAL A CA 1
ATOM 733 C C . VAL A 1 97 ? -0.712 4.600 6.633 1.00 90.75 97 VAL A C 1
ATOM 735 O O . VAL A 1 97 ? 0.310 4.885 7.258 1.00 90.75 97 VAL A O 1
ATOM 738 N N . VAL A 1 98 ? -1.537 5.521 6.132 1.00 88.62 98 VAL A N 1
ATOM 739 C CA . VAL A 1 98 ? -1.371 6.975 6.288 1.00 88.62 98 VAL A CA 1
ATOM 740 C C . VAL A 1 98 ? -2.616 7.630 6.851 1.00 88.62 98 VAL A C 1
ATOM 742 O O . VAL A 1 98 ? -3.715 7.093 6.755 1.00 88.62 98 VAL A O 1
ATOM 745 N N . GLU A 1 99 ? -2.434 8.830 7.389 1.00 90.44 99 GLU A N 1
ATOM 746 C CA . GLU A 1 99 ? -3.527 9.739 7.710 1.00 90.44 99 GLU A CA 1
ATOM 747 C C . GLU A 1 99 ? -4.134 10.340 6.431 1.00 90.44 99 GLU A C 1
ATOM 749 O O . GLU A 1 99 ? -3.410 10.825 5.557 1.00 90.44 99 GLU A O 1
ATOM 754 N N . ASP A 1 100 ? -5.467 10.346 6.349 1.00 89.00 100 ASP A N 1
ATOM 755 C CA . ASP A 1 100 ? -6.249 10.891 5.224 1.00 89.00 100 ASP A CA 1
ATOM 756 C C . ASP A 1 100 ? -7.207 12.012 5.675 1.00 89.00 100 ASP A C 1
ATOM 758 O O . ASP A 1 100 ? -8.319 12.188 5.182 1.00 89.00 100 ASP A O 1
ATOM 762 N N . GLY A 1 101 ? -6.775 12.779 6.679 1.00 87.62 101 GLY A N 1
ATOM 763 C CA . GLY A 1 101 ? -7.559 13.870 7.263 1.00 87.62 101 GLY A CA 1
ATOM 764 C C . GLY A 1 101 ? -8.645 13.413 8.243 1.00 87.62 101 GLY A C 1
ATOM 765 O O . GLY A 1 101 ? -8.589 12.322 8.797 1.00 87.62 101 GLY A O 1
ATOM 766 N N . LEU A 1 102 ? -9.613 14.288 8.521 1.00 91.00 102 LEU A N 1
ATOM 767 C CA . LEU A 1 102 ? -10.665 14.043 9.511 1.00 91.00 102 LEU A CA 1
ATOM 768 C C . LEU A 1 102 ? -11.998 13.711 8.833 1.00 91.00 102 LEU A C 1
ATOM 770 O O . LEU A 1 102 ? -12.367 14.333 7.835 1.00 91.00 102 LEU A O 1
ATOM 774 N N . ASP A 1 103 ? -12.757 12.793 9.425 1.00 87.38 103 ASP A N 1
ATOM 775 C CA . 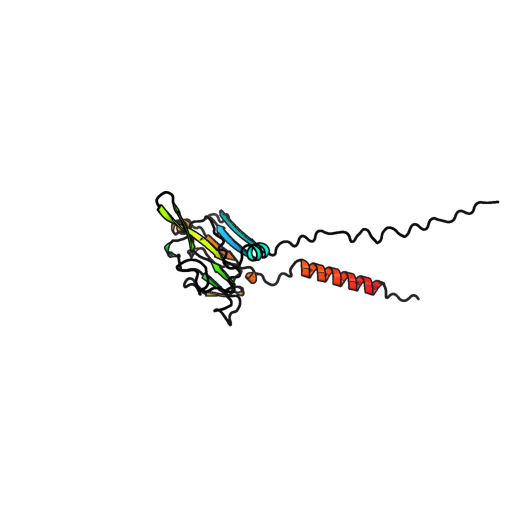ASP A 1 103 ? -14.155 12.559 9.082 1.00 87.38 103 ASP A CA 1
ATOM 776 C C . ASP A 1 103 ? -15.034 13.774 9.475 1.00 87.38 103 ASP A C 1
ATOM 778 O O . ASP A 1 103 ? -14.588 14.682 10.190 1.00 87.38 103 ASP A O 1
ATOM 782 N N . PRO A 1 104 ? -16.314 13.820 9.058 1.00 90.25 104 PRO A N 1
ATOM 783 C CA . PRO A 1 104 ? -17.220 14.914 9.419 1.00 90.25 104 PRO A CA 1
ATOM 784 C C . PRO A 1 104 ? -17.438 15.115 10.929 1.00 90.25 104 PRO A C 1
ATOM 786 O O . PRO A 1 104 ? -17.931 16.168 11.335 1.00 90.25 104 PRO A O 1
ATOM 789 N N . ASN A 1 105 ? -17.093 14.128 11.759 1.00 91.50 105 ASN A N 1
ATOM 790 C CA . ASN A 1 105 ? -17.192 14.174 13.217 1.00 91.50 105 ASN A CA 1
ATOM 791 C C . ASN A 1 105 ? -15.861 14.565 13.889 1.00 91.50 105 ASN A C 1
ATOM 793 O O . ASN A 1 105 ? -15.801 14.636 15.118 1.00 91.50 105 ASN A O 1
ATOM 797 N N . GLY A 1 106 ? -14.810 14.840 13.110 1.00 90.00 106 GLY A N 1
ATOM 798 C CA . GLY A 1 106 ? -13.482 15.198 13.606 1.00 90.00 106 GLY A CA 1
ATOM 799 C C . GLY A 1 106 ? -12.611 14.001 13.999 1.00 90.00 106 GLY A C 1
ATOM 800 O O . GLY A 1 106 ? -11.639 14.186 14.730 1.00 90.00 106 GLY A O 1
ATOM 801 N N . VAL A 1 107 ? -12.947 12.788 13.561 1.00 89.69 107 VAL A N 1
ATOM 802 C CA . VAL A 1 107 ? -12.169 11.565 13.803 1.00 89.69 107 VAL A CA 1
ATOM 803 C C . VAL A 1 107 ? -11.129 11.390 12.700 1.00 89.69 107 VAL A C 1
ATOM 805 O O . VAL A 1 107 ? -11.458 11.480 11.523 1.00 89.69 107 VAL A O 1
ATOM 808 N N . GLN A 1 108 ? -9.877 11.122 13.074 1.00 91.94 108 GLN A N 1
ATOM 809 C CA . GLN A 1 108 ? -8.791 10.875 12.124 1.00 91.94 108 GLN A CA 1
ATOM 810 C C . GLN A 1 108 ? -9.073 9.632 11.270 1.00 91.94 108 GLN A C 1
ATOM 812 O O . GLN A 1 108 ? -9.303 8.543 11.798 1.00 91.94 108 GLN A O 1
ATOM 817 N N . LEU A 1 109 ? -9.047 9.811 9.950 1.00 91.38 109 LEU A N 1
ATOM 818 C CA . LEU A 1 109 ? -9.158 8.751 8.959 1.00 91.38 109 LEU A CA 1
ATOM 819 C C . LEU A 1 109 ? -7.773 8.208 8.626 1.00 91.38 109 LEU A C 1
ATOM 821 O O . LEU A 1 109 ? -6.799 8.962 8.530 1.00 91.38 109 LEU A O 1
ATOM 825 N N . TYR A 1 110 ? -7.722 6.893 8.442 1.00 92.69 110 TYR A N 1
ATOM 826 C CA . TYR A 1 110 ? -6.525 6.153 8.080 1.00 92.69 110 TYR A CA 1
ATOM 827 C C . TYR A 1 110 ? -6.819 5.289 6.860 1.00 92.69 110 TYR A C 1
ATOM 829 O O . TYR A 1 110 ? -7.834 4.588 6.829 1.00 92.69 110 TYR A O 1
ATOM 837 N N . VAL A 1 111 ? -5.935 5.328 5.869 1.00 94.38 111 VAL A N 1
ATOM 838 C CA . VAL A 1 111 ? -6.094 4.603 4.600 1.00 94.38 111 VAL A CA 1
ATOM 839 C C . VAL A 1 111 ? -4.810 3.893 4.206 1.00 94.38 111 VAL A C 1
ATOM 841 O O . VAL A 1 111 ? -3.728 4.237 4.687 1.00 94.38 111 VAL A O 1
ATOM 844 N N . LEU A 1 112 ? -4.936 2.898 3.328 1.00 93.69 112 LEU A N 1
ATOM 845 C CA . LEU A 1 112 ? -3.778 2.267 2.703 1.00 93.69 112 LEU A CA 1
ATOM 846 C C . LEU A 1 112 ? -3.084 3.245 1.751 1.00 93.69 112 LEU A C 1
ATOM 848 O O . LEU A 1 112 ? -3.737 4.025 1.053 1.00 93.69 112 LEU A O 1
ATOM 852 N N . ALA A 1 113 ? -1.759 3.189 1.705 1.00 92.06 113 ALA A N 1
ATOM 853 C CA . ALA A 1 113 ? -0.975 4.019 0.806 1.00 92.06 113 ALA A CA 1
ATOM 854 C C . ALA A 1 113 ? 0.369 3.382 0.473 1.00 92.06 113 ALA A C 1
ATOM 856 O O . ALA A 1 113 ? 0.866 2.527 1.213 1.00 92.06 113 ALA A O 1
ATOM 857 N N . PHE A 1 114 ? 0.969 3.865 -0.606 1.00 89.38 114 PHE A N 1
ATOM 858 C CA . PHE A 1 114 ? 2.324 3.517 -0.994 1.00 89.38 114 PHE A CA 1
ATOM 859 C C . PHE A 1 114 ? 3.037 4.682 -1.686 1.00 89.38 114 PHE A C 1
ATOM 861 O O . PHE A 1 114 ? 2.407 5.653 -2.111 1.00 89.38 114 PHE A O 1
ATOM 868 N N . SER A 1 115 ? 4.357 4.580 -1.748 1.00 86.56 115 SER A N 1
ATOM 869 C CA . SER A 1 115 ? 5.268 5.462 -2.470 1.00 86.56 115 SER A CA 1
ATOM 870 C C . SER A 1 115 ? 6.267 4.585 -3.210 1.00 86.56 115 SER A C 1
ATOM 872 O O . SER A 1 115 ? 6.667 3.560 -2.659 1.00 86.56 115 SER A O 1
ATOM 874 N N . SER A 1 116 ? 6.648 5.021 -4.405 1.00 79.81 116 SER A N 1
ATOM 875 C CA . SER A 1 116 ? 7.577 4.326 -5.297 1.00 79.81 116 SER A CA 1
ATOM 876 C C . SER A 1 116 ? 8.795 5.192 -5.597 1.00 79.81 116 SER A C 1
ATOM 878 O O . SER A 1 116 ? 8.720 6.416 -5.410 1.00 79.81 116 SER A O 1
ATOM 880 N N . ASP A 1 117 ? 9.896 4.566 -6.016 1.00 70.94 117 ASP A N 1
ATOM 881 C CA . ASP A 1 117 ? 11.163 5.202 -6.397 1.00 70.94 117 ASP A CA 1
ATOM 882 C C . ASP A 1 117 ? 11.650 6.230 -5.367 1.00 70.94 117 ASP A C 1
ATOM 884 O O . ASP A 1 117 ? 12.056 7.364 -5.667 1.00 70.94 117 ASP A O 1
ATOM 888 N N . THR A 1 118 ? 11.592 5.857 -4.089 1.00 60.56 118 THR A N 1
ATOM 889 C CA . THR A 1 118 ? 11.935 6.754 -2.978 1.00 60.56 118 THR A CA 1
ATOM 890 C C . THR A 1 118 ? 13.447 6.822 -2.733 1.00 60.56 118 THR A C 1
ATOM 892 O O . THR A 1 118 ? 13.931 6.756 -1.605 1.00 60.56 118 THR A O 1
ATOM 895 N N . GLU A 1 119 ? 14.218 7.055 -3.796 1.00 54.81 119 GLU A N 1
ATOM 896 C CA . GLU A 1 119 ? 15.683 6.934 -3.836 1.00 54.81 119 GLU A CA 1
ATOM 897 C C . GLU A 1 119 ? 16.440 7.877 -2.867 1.00 54.81 119 GLU A C 1
ATOM 899 O O . GLU A 1 119 ? 17.648 7.731 -2.678 1.00 54.81 119 GLU A O 1
ATOM 904 N N . ASN A 1 120 ? 15.792 8.902 -2.284 1.00 45.28 120 ASN A N 1
ATOM 905 C CA . ASN A 1 120 ? 16.516 10.074 -1.760 1.00 45.28 120 ASN A CA 1
ATOM 906 C C . ASN A 1 120 ? 16.029 10.742 -0.458 1.00 45.28 120 ASN A C 1
ATOM 908 O O . ASN A 1 120 ? 16.494 11.849 -0.160 1.00 45.28 120 ASN A O 1
ATOM 912 N N . GLN A 1 121 ? 15.159 10.152 0.366 1.00 44.25 121 GLN A N 1
ATOM 913 C CA . GLN A 1 121 ? 14.726 10.832 1.604 1.00 44.25 121 GLN A CA 1
ATOM 914 C C . GLN A 1 121 ? 14.740 9.938 2.848 1.00 44.25 121 GLN A C 1
ATOM 916 O O . GLN A 1 121 ? 14.407 8.771 2.778 1.00 44.25 121 GLN A O 1
ATOM 921 N N . LEU A 1 122 ? 15.097 10.554 3.985 1.00 38.28 122 LEU A N 1
ATOM 922 C CA . LEU A 1 122 ? 14.886 10.170 5.391 1.00 38.28 122 LEU A CA 1
ATOM 923 C C . LEU A 1 122 ? 14.003 11.269 6.027 1.00 38.28 122 LEU A C 1
ATOM 925 O O . LEU A 1 122 ? 14.119 12.430 5.635 1.00 38.28 122 LEU A O 1
ATOM 929 N N . PRO A 1 123 ? 13.335 10.995 7.161 1.00 40.81 123 PRO A N 1
ATOM 930 C CA . PRO A 1 123 ? 11.917 10.653 7.269 1.00 40.81 123 PRO A CA 1
ATOM 931 C C . PRO A 1 123 ? 10.943 11.804 6.946 1.00 40.81 123 PRO A C 1
ATOM 933 O O . PRO A 1 123 ? 11.074 12.913 7.477 1.00 40.81 123 PRO A O 1
ATOM 936 N N . TYR A 1 124 ? 9.854 11.495 6.235 1.00 42.34 124 TYR A N 1
ATOM 937 C CA . TYR A 1 124 ? 8.637 12.302 6.349 1.00 42.34 124 TYR A CA 1
ATOM 938 C C . TYR A 1 124 ? 8.148 12.193 7.801 1.00 42.34 124 TYR A C 1
ATOM 940 O O . TYR A 1 124 ? 7.950 11.100 8.336 1.00 42.34 124 TYR A O 1
ATOM 948 N N . GLY A 1 125 ? 8.065 13.330 8.489 1.00 39.19 125 GLY A N 1
ATOM 949 C CA . GLY A 1 125 ? 7.867 13.393 9.932 1.00 39.19 125 GLY A CA 1
ATOM 950 C C . GLY A 1 125 ? 6.617 12.653 10.410 1.00 39.19 125 GLY A C 1
ATOM 951 O O . GLY A 1 125 ? 5.516 13.182 10.334 1.00 39.19 125 GLY A O 1
ATOM 952 N N . GLY A 1 126 ? 6.817 11.480 11.013 1.00 39.31 126 GLY A N 1
ATOM 953 C CA . GLY A 1 126 ? 5.980 11.019 12.118 1.00 39.31 126 GLY A CA 1
ATOM 954 C C . GLY A 1 126 ? 4.785 10.113 11.816 1.00 39.31 126 GLY A C 1
ATOM 955 O O . GLY A 1 126 ? 3.909 10.066 12.674 1.00 39.31 126 GLY A O 1
ATOM 956 N N . GLY A 1 127 ? 4.764 9.347 10.712 1.00 48.00 127 GLY A N 1
ATOM 957 C CA . GLY A 1 127 ? 3.986 8.090 10.716 1.00 48.00 127 GLY A CA 1
ATOM 958 C C . GLY A 1 127 ? 3.472 7.476 9.403 1.00 48.00 127 GLY A C 1
ATOM 959 O O . GLY A 1 127 ? 2.704 6.525 9.475 1.00 48.00 127 GLY A O 1
ATOM 960 N N . GLY A 1 128 ? 3.886 7.924 8.217 1.00 46.81 128 GLY A N 1
ATOM 961 C CA . GLY A 1 128 ? 3.482 7.326 6.926 1.00 46.81 128 GLY A CA 1
ATOM 962 C C . GLY A 1 128 ? 4.646 7.238 5.931 1.00 46.81 128 GLY A C 1
ATOM 963 O O . GLY A 1 128 ? 5.673 7.856 6.207 1.00 46.81 128 GLY A O 1
ATOM 964 N N . PRO A 1 129 ? 4.517 6.466 4.830 1.00 49.41 129 PRO A N 1
ATOM 965 C CA . PRO A 1 129 ? 5.624 5.944 4.039 1.00 49.41 129 PRO A CA 1
ATOM 966 C C . PRO A 1 129 ? 6.466 7.090 3.475 1.00 49.41 129 PRO A C 1
ATOM 968 O O . PRO A 1 129 ? 5.974 7.957 2.759 1.00 49.41 129 PRO A O 1
ATOM 971 N N . GLY A 1 130 ? 7.725 7.099 3.907 1.00 46.44 130 GLY A N 1
ATOM 972 C CA . GLY A 1 130 ? 8.715 8.127 3.639 1.00 46.44 130 GLY A CA 1
ATOM 973 C C . GLY A 1 130 ? 9.978 7.872 4.462 1.00 46.44 130 GLY A C 1
ATOM 974 O O . GLY A 1 130 ? 10.109 8.374 5.579 1.00 46.44 130 GLY A O 1
ATOM 975 N N . GLY A 1 131 ? 10.901 7.094 3.892 1.00 48.91 131 GLY A N 1
ATOM 976 C CA . GLY A 1 131 ? 12.339 7.338 3.998 1.00 48.91 131 GLY A CA 1
ATOM 977 C C . GLY A 1 131 ? 13.185 6.687 5.097 1.00 48.91 131 GLY A C 1
ATOM 978 O O . GLY A 1 131 ? 14.397 6.859 5.096 1.00 48.91 131 GLY A O 1
ATOM 979 N N . VAL A 1 132 ? 12.622 5.945 6.047 1.00 52.47 132 VAL A N 1
ATOM 980 C CA . VAL A 1 132 ? 13.409 5.147 7.016 1.00 52.47 132 VAL A CA 1
ATOM 981 C C . VAL A 1 132 ? 12.955 3.695 6.883 1.00 52.47 132 VAL A C 1
ATOM 983 O O . VAL A 1 132 ? 11.783 3.498 6.626 1.00 52.47 132 VAL A O 1
ATOM 986 N N . PRO A 1 133 ? 13.795 2.662 7.062 1.00 56.84 133 PRO A N 1
ATOM 987 C CA . PRO A 1 133 ? 13.306 1.287 7.166 1.00 56.84 133 PRO A CA 1
ATOM 988 C C . PRO A 1 133 ? 12.183 1.180 8.210 1.00 56.84 133 PRO A C 1
ATOM 990 O O . PRO A 1 133 ? 12.400 1.455 9.397 1.00 56.84 133 PRO A O 1
ATOM 993 N N . GLY A 1 134 ? 10.976 0.835 7.767 1.00 57.25 134 GLY A N 1
ATOM 994 C CA . GLY A 1 134 ? 9.813 0.734 8.639 1.00 57.25 134 GLY A CA 1
ATOM 995 C C . GLY A 1 134 ? 9.916 -0.471 9.582 1.00 57.25 134 GLY A C 1
ATOM 996 O O . GLY A 1 134 ? 10.499 -1.500 9.234 1.00 57.25 134 GLY A O 1
ATOM 997 N N . PRO A 1 135 ? 9.344 -0.407 10.797 1.00 59.16 135 PRO A N 1
ATOM 998 C CA . PRO A 1 135 ? 9.322 -1.555 11.703 1.00 59.16 135 PRO A CA 1
ATOM 999 C C . PRO A 1 135 ? 8.353 -2.666 11.250 1.00 59.16 135 PRO A C 1
ATOM 1001 O O . PRO A 1 135 ? 8.344 -3.730 11.866 1.00 59.16 135 PRO A O 1
ATOM 1004 N N . GLY A 1 136 ? 7.542 -2.440 10.205 1.00 57.38 136 GLY A N 1
ATOM 1005 C CA . GLY A 1 136 ? 6.597 -3.419 9.653 1.00 57.38 136 GLY A CA 1
ATOM 1006 C C . GLY A 1 136 ? 7.255 -4.545 8.852 1.00 57.38 136 GLY A C 1
ATOM 1007 O O . GLY A 1 136 ? 6.664 -5.611 8.695 1.00 57.38 136 GLY A O 1
ATOM 1008 N N . GLY A 1 137 ? 8.496 -4.346 8.409 1.00 61.22 137 GLY A N 1
ATOM 1009 C CA . GLY A 1 137 ? 9.269 -5.340 7.675 1.00 61.22 137 GLY A CA 1
ATOM 1010 C C . GLY A 1 137 ? 10.180 -4.689 6.644 1.00 61.22 137 GLY A C 1
ATOM 1011 O O . GLY A 1 137 ? 9.863 -3.635 6.099 1.00 61.22 137 GLY A O 1
ATOM 1012 N N . ASN A 1 138 ? 11.311 -5.343 6.402 1.00 67.69 138 ASN A N 1
ATOM 1013 C CA . ASN A 1 138 ? 12.321 -4.949 5.430 1.00 67.69 138 ASN A CA 1
ATOM 1014 C C . ASN A 1 138 ? 12.510 -6.130 4.489 1.00 67.69 138 ASN A C 1
ATOM 1016 O O . ASN A 1 138 ? 12.987 -7.181 4.933 1.00 67.69 138 ASN A O 1
ATOM 1020 N N . TYR A 1 139 ? 12.096 -5.972 3.238 1.00 69.50 139 TYR A N 1
ATOM 1021 C CA . TYR A 1 139 ? 12.152 -7.038 2.244 1.00 69.50 139 TYR A CA 1
ATOM 1022 C C . TYR A 1 139 ? 12.889 -6.572 0.994 1.00 69.50 139 TYR A C 1
ATOM 1024 O O . TYR A 1 139 ? 13.033 -5.378 0.750 1.00 69.50 139 TYR A O 1
ATOM 1032 N N . TRP A 1 140 ? 13.358 -7.534 0.213 1.00 64.88 140 TRP A N 1
ATOM 1033 C CA . TRP A 1 140 ? 13.967 -7.281 -1.084 1.00 64.88 140 TRP A CA 1
ATOM 1034 C C . TRP A 1 140 ? 12.896 -7.397 -2.158 1.00 64.88 140 TRP A C 1
ATOM 1036 O O . TRP A 1 140 ? 12.058 -8.302 -2.101 1.00 64.88 140 TRP A O 1
ATOM 1046 N N . GLU A 1 141 ? 12.924 -6.493 -3.130 1.00 64.00 141 GLU A N 1
ATOM 1047 C CA . GLU A 1 141 ? 11.901 -6.434 -4.181 1.00 64.00 141 GLU A CA 1
ATOM 1048 C C . GLU A 1 141 ? 11.899 -7.684 -5.069 1.00 64.00 141 GLU A C 1
ATOM 1050 O O . GLU A 1 141 ? 10.846 -8.138 -5.513 1.00 64.00 141 GLU A O 1
ATOM 1055 N N . GLU A 1 142 ? 13.062 -8.320 -5.241 1.00 59.03 142 GLU A N 1
ATOM 1056 C CA . GLU A 1 142 ? 13.228 -9.505 -6.090 1.00 59.03 142 GLU A CA 1
ATOM 1057 C C . GLU A 1 142 ? 12.663 -10.813 -5.496 1.00 59.03 142 GLU A C 1
ATOM 1059 O O . GLU A 1 142 ? 12.559 -11.820 -6.205 1.00 59.03 142 GLU A O 1
ATOM 1064 N N . ASP A 1 143 ? 12.262 -10.826 -4.219 1.00 54.78 143 ASP A N 1
ATOM 1065 C CA . ASP A 1 143 ? 11.916 -12.071 -3.525 1.00 54.78 143 ASP A CA 1
ATOM 1066 C C . ASP A 1 143 ? 10.448 -12.513 -3.701 1.00 54.78 143 ASP A C 1
ATOM 1068 O O . ASP A 1 143 ? 10.136 -13.685 -3.453 1.00 54.78 143 ASP A O 1
ATOM 1072 N N . LEU A 1 144 ? 9.521 -11.637 -4.128 1.00 59.28 144 LEU A N 1
ATOM 1073 C CA . LEU A 1 144 ? 8.081 -11.948 -4.145 1.00 59.28 144 LEU A CA 1
ATOM 1074 C C . LEU A 1 144 ? 7.313 -11.315 -5.315 1.00 59.28 144 LEU A C 1
ATOM 1076 O O . LEU A 1 144 ? 7.348 -10.115 -5.529 1.00 59.28 144 LEU A O 1
ATOM 1080 N N . ALA A 1 145 ? 6.486 -12.123 -5.996 1.00 67.50 145 ALA A N 1
ATOM 1081 C CA . ALA A 1 145 ? 5.565 -11.657 -7.045 1.00 67.50 145 ALA A CA 1
ATOM 1082 C C . ALA A 1 145 ? 4.482 -10.675 -6.540 1.00 67.50 145 ALA A C 1
ATOM 1084 O O . ALA A 1 145 ? 3.856 -9.990 -7.347 1.00 67.50 145 ALA A O 1
ATOM 1085 N N . ALA A 1 146 ? 4.217 -10.678 -5.229 1.00 83.25 146 ALA A N 1
ATOM 1086 C CA . ALA A 1 146 ? 3.370 -9.735 -4.506 1.00 83.25 146 ALA A CA 1
ATOM 1087 C C . ALA A 1 146 ? 3.641 -9.863 -2.996 1.00 83.25 146 ALA A C 1
ATOM 1089 O O . ALA A 1 146 ? 3.813 -10.974 -2.482 1.00 83.25 146 ALA A O 1
ATOM 1090 N N . PHE A 1 147 ? 3.621 -8.745 -2.283 1.00 87.12 147 PHE A N 1
ATOM 1091 C CA . PHE A 1 147 ? 3.731 -8.660 -0.832 1.00 87.12 147 PHE A CA 1
ATOM 1092 C C . PHE A 1 147 ? 2.341 -8.660 -0.197 1.00 87.12 147 PHE A C 1
ATOM 1094 O O . PHE A 1 147 ? 1.461 -7.905 -0.612 1.00 87.12 147 PHE A O 1
ATOM 1101 N N . ASP A 1 148 ? 2.136 -9.498 0.821 1.00 91.00 148 ASP A N 1
ATOM 1102 C CA . ASP A 1 148 ? 0.882 -9.523 1.578 1.00 91.00 148 ASP A CA 1
ATOM 1103 C C . ASP A 1 148 ? 0.760 -8.253 2.430 1.00 91.00 148 ASP A C 1
ATOM 1105 O O . ASP A 1 148 ? 1.452 -8.076 3.433 1.00 91.00 148 ASP A O 1
ATOM 1109 N N . ALA A 1 149 ? -0.152 -7.374 2.025 1.00 93.62 149 ALA A N 1
ATOM 1110 C CA . ALA A 1 149 ? -0.459 -6.126 2.706 1.00 93.62 149 ALA A CA 1
ATOM 1111 C C . ALA A 1 149 ? -1.723 -6.242 3.574 1.00 93.62 149 ALA A C 1
ATOM 1113 O O . ALA A 1 149 ? -2.202 -5.242 4.114 1.00 93.62 149 ALA A O 1
ATOM 1114 N N . THR A 1 150 ? -2.277 -7.449 3.747 1.00 95.94 150 THR A N 1
ATOM 1115 C CA . THR A 1 150 ? -3.541 -7.670 4.463 1.00 95.94 150 THR A CA 1
ATOM 1116 C C . THR A 1 150 ? -3.487 -7.107 5.873 1.00 95.94 150 THR A C 1
ATOM 1118 O O . THR A 1 150 ? -4.473 -6.531 6.314 1.00 95.94 150 THR A O 1
ATOM 1121 N N . MET A 1 151 ? -2.347 -7.192 6.571 1.00 94.38 151 MET A N 1
ATOM 1122 C CA . MET A 1 151 ? -2.200 -6.670 7.938 1.00 94.38 151 MET A CA 1
ATOM 1123 C C . MET A 1 151 ? -2.494 -5.170 8.082 1.00 94.38 151 MET A C 1
ATOM 1125 O O . MET A 1 151 ? -2.861 -4.747 9.177 1.00 94.38 151 MET A O 1
ATOM 1129 N N . TYR A 1 152 ? -2.376 -4.399 6.997 1.00 95.00 152 TYR A N 1
ATOM 1130 C CA . TYR A 1 152 ? -2.642 -2.963 6.966 1.00 95.00 152 TYR A CA 1
ATOM 1131 C C . TYR A 1 152 ? -4.123 -2.615 6.830 1.00 95.00 152 TYR A C 1
ATOM 1133 O O . TYR A 1 152 ? -4.499 -1.479 7.108 1.00 95.00 152 TYR A O 1
ATOM 1141 N N . LEU A 1 153 ? -4.976 -3.563 6.433 1.00 96.75 153 LEU A N 1
ATOM 1142 C CA . LEU A 1 153 ? -6.419 -3.346 6.366 1.00 96.75 153 LEU A CA 1
ATOM 1143 C C . LEU A 1 153 ? -7.016 -3.169 7.762 1.00 96.75 153 LEU A C 1
ATOM 1145 O O . LEU A 1 153 ? -6.658 -3.890 8.702 1.00 96.75 153 LEU A O 1
ATOM 1149 N N . ALA A 1 154 ? -8.002 -2.273 7.867 1.00 96.44 154 ALA A N 1
ATOM 1150 C CA . ALA A 1 154 ? -8.785 -2.090 9.083 1.00 96.44 154 ALA A CA 1
ATOM 1151 C C . ALA A 1 154 ? -9.263 -3.437 9.651 1.00 96.44 154 ALA A C 1
ATOM 1153 O O . ALA A 1 154 ? -9.660 -4.342 8.909 1.00 96.44 154 ALA A O 1
ATOM 1154 N N . PHE A 1 155 ? -9.232 -3.566 10.982 1.00 95.50 155 PHE A N 1
ATOM 1155 C CA . PHE A 1 155 ? -9.531 -4.823 11.673 1.00 95.50 155 PHE A CA 1
ATOM 1156 C C . PHE A 1 155 ? -10.869 -5.437 11.238 1.00 95.50 155 PHE A C 1
ATOM 1158 O O . PHE A 1 155 ? -10.937 -6.639 10.990 1.00 95.50 155 PHE A O 1
ATOM 1165 N N . ASP A 1 156 ? -11.905 -4.613 11.071 1.00 96.19 156 ASP A N 1
ATOM 1166 C CA . ASP A 1 156 ? -13.232 -5.076 10.662 1.00 96.19 156 ASP A CA 1
ATOM 1167 C C . ASP A 1 156 ? -13.237 -5.656 9.239 1.00 96.19 156 ASP A C 1
ATOM 1169 O O . ASP A 1 156 ? -13.889 -6.668 8.993 1.00 96.19 156 ASP A O 1
ATOM 1173 N N . LEU A 1 157 ? -12.462 -5.088 8.308 1.00 96.69 157 LEU A N 1
ATOM 1174 C CA . LEU A 1 157 ? -12.339 -5.615 6.943 1.00 96.69 157 LEU A CA 1
ATOM 1175 C C . LEU A 1 157 ? -11.615 -6.964 6.942 1.00 96.69 157 LEU A C 1
ATOM 1177 O O . LEU A 1 157 ? -12.083 -7.927 6.330 1.00 96.69 157 LEU A O 1
ATOM 1181 N N . ARG A 1 158 ? -10.522 -7.075 7.705 1.00 96.69 158 ARG A N 1
ATOM 1182 C CA . ARG A 1 158 ? -9.811 -8.350 7.887 1.00 96.69 158 ARG A CA 1
ATOM 1183 C C . ARG A 1 158 ? -10.698 -9.412 8.528 1.00 96.69 158 ARG A C 1
ATOM 1185 O O . ARG A 1 158 ? -10.701 -10.556 8.084 1.00 96.69 158 ARG A O 1
ATOM 1192 N N . ALA A 1 159 ? -11.480 -9.041 9.542 1.00 96.12 159 ALA A N 1
ATOM 1193 C CA . ALA A 1 159 ? -12.420 -9.942 10.207 1.00 96.12 159 ALA A CA 1
ATOM 1194 C C . ALA A 1 159 ? -13.531 -10.433 9.264 1.00 96.12 159 ALA A C 1
ATOM 1196 O O . ALA A 1 159 ? -14.035 -11.543 9.433 1.00 96.12 159 ALA A O 1
ATOM 1197 N N . LEU A 1 160 ? -13.882 -9.634 8.252 1.00 96.62 160 LEU A N 1
ATOM 1198 C CA . LEU A 1 160 ? -14.786 -10.030 7.174 1.00 96.62 160 LEU A CA 1
ATOM 1199 C C . LEU A 1 160 ? -14.116 -10.909 6.108 1.00 96.62 160 LEU A C 1
ATOM 1201 O O . LEU A 1 160 ? -14.828 -11.445 5.267 1.00 96.62 160 LEU A O 1
ATOM 1205 N N . GLY A 1 161 ? -12.793 -11.094 6.144 1.00 97.00 161 GLY A N 1
ATOM 1206 C CA . GLY A 1 161 ? -12.037 -11.917 5.195 1.00 97.00 161 GLY A CA 1
ATOM 1207 C C . GLY A 1 161 ? -11.459 -11.150 4.006 1.00 97.00 161 GLY A C 1
ATOM 1208 O O . GLY A 1 161 ? -11.116 -11.775 3.008 1.00 97.00 161 GLY A O 1
ATOM 1209 N N . TRP A 1 162 ? -11.373 -9.820 4.085 1.00 98.19 162 TRP A N 1
ATOM 1210 C CA . TRP A 1 162 ? -10.739 -9.012 3.043 1.00 98.19 162 TRP A CA 1
ATOM 1211 C C . TRP A 1 162 ? -9.223 -9.197 3.066 1.00 98.19 162 TRP A C 1
ATOM 1213 O O . TRP A 1 162 ? -8.627 -9.377 4.132 1.00 98.19 162 TRP A O 1
ATOM 1223 N N . THR A 1 163 ? -8.606 -9.110 1.892 1.00 97.88 163 THR A N 1
ATOM 1224 C CA . THR A 1 163 ? -7.156 -9.241 1.712 1.00 97.88 163 THR A CA 1
ATOM 1225 C C . THR A 1 163 ? -6.617 -8.099 0.873 1.00 97.88 163 THR A C 1
ATOM 1227 O O . THR A 1 163 ? -7.350 -7.489 0.094 1.00 97.88 163 THR A O 1
ATOM 1230 N N . ALA A 1 164 ? -5.328 -7.812 1.005 1.00 96.69 164 ALA A N 1
ATOM 1231 C CA . ALA A 1 164 ? -4.676 -6.796 0.196 1.00 96.69 164 ALA A CA 1
ATOM 1232 C C . ALA A 1 164 ? -3.245 -7.203 -0.150 1.00 96.69 164 ALA A C 1
ATOM 1234 O O . ALA A 1 164 ? -2.611 -7.941 0.604 1.00 96.69 164 ALA A O 1
ATOM 1235 N N . ALA A 1 165 ? -2.743 -6.724 -1.282 1.00 94.19 165 ALA A N 1
ATOM 1236 C CA . ALA A 1 165 ? -1.386 -6.998 -1.722 1.00 94.19 165 ALA A CA 1
ATOM 1237 C C . ALA A 1 165 ? -0.794 -5.801 -2.458 1.00 94.19 165 ALA A C 1
ATOM 1239 O O . ALA A 1 165 ? -1.508 -5.076 -3.155 1.00 94.19 165 ALA A O 1
ATOM 1240 N N . PHE A 1 166 ? 0.514 -5.650 -2.301 1.00 91.50 166 PHE A N 1
ATOM 1241 C CA . PHE A 1 166 ? 1.332 -4.686 -3.016 1.00 91.50 166 PHE A CA 1
ATOM 1242 C C . PHE A 1 166 ? 2.272 -5.433 -3.962 1.00 91.50 166 PHE A C 1
ATOM 1244 O O . PHE A 1 166 ? 2.832 -6.463 -3.582 1.00 91.50 166 PHE A O 1
ATOM 1251 N N . ARG A 1 167 ? 2.443 -4.950 -5.187 1.00 87.56 167 ARG A N 1
ATOM 1252 C CA . ARG A 1 167 ? 3.389 -5.505 -6.153 1.00 87.56 167 ARG A CA 1
ATOM 1253 C C . ARG A 1 167 ? 4.286 -4.389 -6.662 1.00 87.56 167 ARG A C 1
ATOM 1255 O O . ARG A 1 167 ? 3.776 -3.425 -7.222 1.00 87.56 167 ARG A O 1
ATOM 1262 N N . SER A 1 168 ? 5.581 -4.622 -6.485 1.00 82.19 168 SER A N 1
ATOM 1263 C CA . SER A 1 168 ? 6.668 -3.820 -7.029 1.00 82.19 168 SER A CA 1
ATOM 1264 C C . SER A 1 168 ? 7.027 -4.284 -8.447 1.00 82.19 168 SER A C 1
ATOM 1266 O O . SER A 1 168 ? 6.935 -5.486 -8.749 1.00 82.19 168 SER A O 1
ATOM 1268 N N . ASP A 1 169 ? 7.406 -3.364 -9.322 1.00 72.50 169 ASP A N 1
ATOM 1269 C CA . ASP A 1 169 ? 7.785 -3.595 -10.722 1.00 72.50 169 ASP A CA 1
ATOM 1270 C C . ASP A 1 169 ? 8.991 -4.552 -10.890 1.00 72.50 169 ASP A C 1
ATOM 1272 O O . ASP A 1 169 ? 9.017 -5.416 -11.785 1.00 72.50 169 ASP A O 1
ATOM 1276 N N . ASN A 1 170 ? 9.920 -4.519 -9.935 1.00 61.09 170 ASN A N 1
ATOM 1277 C CA . ASN A 1 170 ? 11.120 -5.347 -9.877 1.00 61.09 170 ASN A CA 1
ATOM 1278 C C . ASN A 1 170 ? 10.806 -6.843 -9.663 1.00 61.09 170 ASN A C 1
ATOM 1280 O O . ASN A 1 170 ? 11.632 -7.711 -9.971 1.00 61.09 170 ASN A O 1
ATOM 1284 N N . ALA A 1 171 ? 9.579 -7.196 -9.261 1.00 49.50 171 ALA A N 1
ATOM 1285 C CA . ALA A 1 171 ? 9.157 -8.586 -9.070 1.00 49.50 171 ALA A CA 1
ATOM 1286 C C . ALA A 1 171 ? 9.021 -9.399 -10.382 1.00 49.50 171 ALA A C 1
ATOM 1288 O O . ALA A 1 171 ? 8.875 -10.628 -10.349 1.00 49.50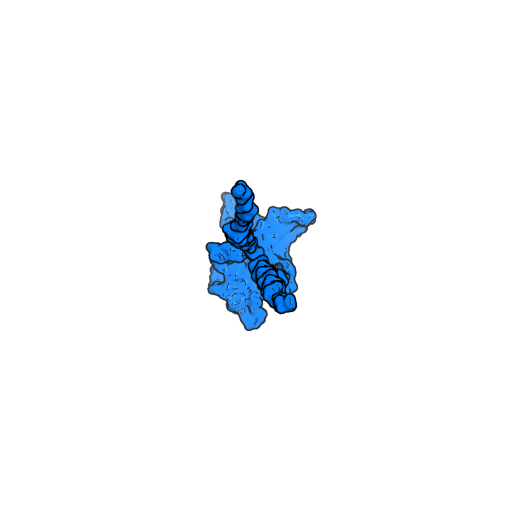 171 ALA A O 1
ATOM 1289 N N . LEU A 1 172 ? 9.047 -8.750 -11.557 1.00 45.84 172 LEU A N 1
ATOM 1290 C CA . LEU A 1 172 ? 8.864 -9.393 -12.872 1.00 45.84 172 LEU A CA 1
ATOM 1291 C C . LEU A 1 172 ? 9.975 -9.079 -13.888 1.00 45.84 172 LEU A C 1
ATOM 1293 O O . LEU A 1 172 ? 9.788 -9.315 -15.087 1.00 45.84 172 LEU A O 1
ATOM 1297 N N . ASN A 1 173 ? 11.140 -8.624 -13.417 1.00 45.12 173 ASN A N 1
ATOM 1298 C CA . ASN A 1 173 ? 12.180 -7.915 -14.176 1.00 45.12 173 ASN A CA 1
ATOM 1299 C C . ASN A 1 173 ? 12.971 -8.689 -15.260 1.00 45.12 173 ASN A C 1
ATOM 1301 O O . ASN A 1 173 ? 14.165 -8.499 -15.474 1.00 45.12 173 ASN A O 1
ATOM 1305 N N . ASN A 1 174 ? 12.317 -9.574 -16.009 1.00 48.06 174 ASN A N 1
ATOM 1306 C CA . ASN A 1 174 ? 12.882 -10.228 -17.191 1.00 48.06 174 ASN A CA 1
ATOM 1307 C C . ASN A 1 174 ? 12.009 -10.075 -18.444 1.00 48.06 174 ASN A C 1
ATOM 1309 O O . ASN A 1 174 ? 12.155 -10.854 -19.389 1.00 48.06 174 ASN A O 1
ATOM 1313 N N . ILE A 1 175 ? 11.108 -9.089 -18.493 1.00 50.97 175 ILE A N 1
ATOM 1314 C CA . ILE A 1 175 ? 10.337 -8.786 -19.705 1.00 50.97 175 ILE A CA 1
ATOM 1315 C C . ILE A 1 175 ? 11.024 -7.625 -20.435 1.00 50.97 175 ILE A C 1
ATOM 1317 O O . ILE A 1 175 ? 10.934 -6.490 -19.979 1.00 50.97 175 ILE A O 1
ATOM 1321 N N . PRO A 1 176 ? 11.706 -7.862 -21.575 1.00 46.38 176 PRO A N 1
ATOM 1322 C CA . PRO A 1 176 ? 12.303 -6.780 -22.343 1.00 46.38 176 PRO A CA 1
ATOM 1323 C C . PRO A 1 176 ? 11.232 -5.773 -22.750 1.00 46.38 176 PRO A C 1
ATOM 1325 O O . PRO A 1 176 ? 10.220 -6.155 -23.346 1.00 46.38 176 PRO A O 1
ATOM 1328 N N . GLU A 1 177 ? 11.491 -4.495 -22.483 1.00 54.06 177 GLU A N 1
ATOM 1329 C CA . GLU A 1 177 ? 10.582 -3.422 -22.865 1.00 54.06 177 GLU A CA 1
ATOM 1330 C C . GLU A 1 177 ? 10.202 -3.505 -24.357 1.00 54.06 177 GLU A C 1
ATOM 1332 O O . GLU A 1 177 ? 11.034 -3.882 -25.202 1.00 54.06 177 GLU A O 1
ATOM 1337 N N . PRO A 1 178 ? 8.974 -3.101 -24.740 1.00 54.94 178 PRO A N 1
ATOM 1338 C CA . PRO A 1 178 ? 8.509 -3.161 -26.128 1.00 54.94 178 PRO A CA 1
ATOM 1339 C C . PRO A 1 178 ? 9.458 -2.481 -27.134 1.00 54.94 178 PRO A C 1
ATOM 1341 O O . PRO A 1 178 ? 9.569 -2.910 -28.291 1.00 54.94 178 PRO A O 1
ATOM 1344 N N . ALA A 1 179 ? 10.187 -1.448 -26.699 1.00 58.00 179 ALA A N 1
ATOM 1345 C CA . ALA A 1 179 ? 11.192 -0.754 -27.502 1.00 58.00 179 ALA A CA 1
ATOM 1346 C C . ALA A 1 179 ? 12.401 -1.648 -27.843 1.00 58.00 179 ALA A C 1
ATOM 1348 O O . ALA A 1 179 ? 12.854 -1.668 -28.993 1.00 58.00 179 ALA A O 1
ATOM 1349 N N . SER A 1 180 ? 12.872 -2.452 -26.888 1.00 58.94 180 SER A N 1
ATOM 1350 C CA . SER A 1 180 ? 13.991 -3.388 -27.057 1.00 58.94 180 SER A CA 1
ATOM 1351 C C . SER A 1 180 ? 13.645 -4.522 -28.022 1.00 58.94 180 SER A C 1
ATOM 1353 O O . SER A 1 180 ? 14.437 -4.856 -28.909 1.00 58.94 180 SER A O 1
ATOM 1355 N N . LEU A 1 181 ? 12.422 -5.058 -27.938 1.00 63.88 181 LEU A N 1
ATOM 1356 C CA . LEU A 1 181 ? 11.917 -6.047 -28.900 1.00 63.88 181 LEU A CA 1
ATOM 1357 C C . LEU A 1 181 ? 11.793 -5.463 -30.312 1.00 63.88 181 LEU A C 1
ATOM 1359 O O . LEU A 1 181 ? 12.107 -6.134 -31.297 1.00 63.88 181 LEU A O 1
ATOM 1363 N N . SER A 1 182 ? 11.389 -4.198 -30.416 1.00 68.69 182 SER A N 1
ATOM 1364 C CA . SER A 1 182 ? 11.261 -3.498 -31.697 1.00 68.69 182 SER A CA 1
ATOM 1365 C C . SER A 1 182 ? 12.621 -3.246 -32.351 1.00 68.69 182 SER A C 1
ATOM 1367 O O . SER A 1 182 ? 12.786 -3.497 -33.547 1.00 68.69 182 SER A O 1
ATOM 1369 N N . LEU A 1 183 ? 13.622 -2.820 -31.576 1.00 73.94 183 LEU A N 1
ATOM 1370 C CA . LEU A 1 183 ? 15.002 -2.662 -32.048 1.00 73.94 183 LEU A CA 1
ATOM 1371 C C . LEU A 1 183 ? 15.622 -4.000 -32.457 1.00 73.94 183 LEU A C 1
ATOM 1373 O O . LEU A 1 183 ? 16.273 -4.075 -33.502 1.00 73.94 183 LEU A O 1
ATOM 1377 N N . LEU A 1 184 ? 15.370 -5.070 -31.699 1.00 78.00 184 LEU A N 1
ATOM 1378 C CA . LEU A 1 184 ? 15.801 -6.420 -32.060 1.00 78.00 184 LEU A CA 1
ATOM 1379 C C . LEU A 1 184 ? 15.148 -6.885 -33.371 1.00 78.00 184 LEU A C 1
ATOM 1381 O O . LEU A 1 184 ? 15.838 -7.386 -34.263 1.00 78.00 184 LEU A O 1
ATOM 1385 N N . ALA A 1 185 ? 13.838 -6.677 -33.525 1.00 75.06 185 ALA A N 1
ATOM 1386 C CA . ALA A 1 185 ? 13.102 -7.024 -34.739 1.00 75.06 185 ALA A CA 1
ATOM 1387 C C . ALA A 1 185 ? 13.605 -6.234 -35.961 1.00 75.06 185 ALA A C 1
ATOM 1389 O O . ALA A 1 185 ? 13.830 -6.813 -37.028 1.00 75.06 185 ALA A O 1
ATOM 1390 N N . LEU A 1 186 ? 13.849 -4.928 -35.807 1.00 78.69 186 LEU A N 1
ATOM 1391 C CA . LEU A 1 186 ? 14.412 -4.073 -36.857 1.00 78.69 186 LEU A CA 1
ATOM 1392 C C . LEU A 1 186 ? 15.857 -4.459 -37.203 1.00 78.69 186 LEU A C 1
ATOM 139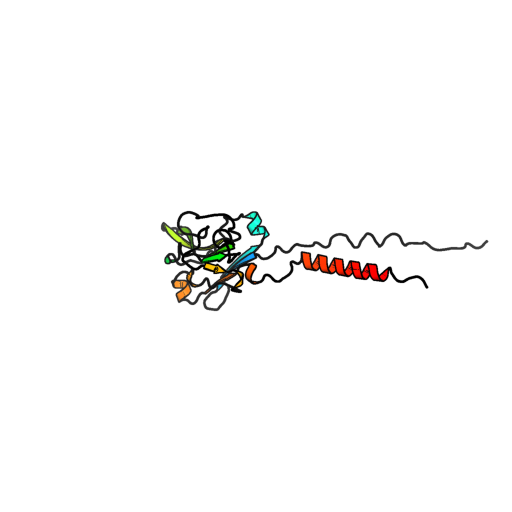4 O O . LEU A 1 186 ? 16.206 -4.529 -38.384 1.00 78.69 186 LEU A O 1
ATOM 1398 N N . GLY A 1 187 ? 16.683 -4.776 -36.204 1.00 77.62 187 GLY A N 1
ATOM 1399 C CA . GLY A 1 187 ? 18.048 -5.268 -36.398 1.00 77.62 187 GLY A CA 1
ATOM 1400 C C . GLY A 1 187 ? 18.083 -6.598 -37.157 1.00 77.62 187 GLY A C 1
ATOM 1401 O O . GLY A 1 187 ? 18.834 -6.747 -38.126 1.00 77.62 187 GLY A O 1
ATOM 1402 N N . ALA A 1 188 ? 17.207 -7.540 -36.795 1.00 78.44 188 ALA A N 1
ATOM 1403 C CA . ALA A 1 188 ? 17.058 -8.818 -37.490 1.00 78.44 188 ALA A CA 1
ATOM 1404 C C . ALA A 1 188 ? 16.587 -8.638 -38.947 1.00 78.44 188 ALA A C 1
ATOM 1406 O O . ALA A 1 188 ? 17.135 -9.262 -39.862 1.00 78.44 188 ALA A O 1
ATOM 1407 N N . LEU A 1 189 ? 15.627 -7.738 -39.190 1.00 77.81 189 LEU A N 1
ATOM 1408 C CA . LEU A 1 189 ? 15.182 -7.367 -40.539 1.00 77.81 189 LEU A CA 1
ATOM 1409 C C . LEU A 1 189 ? 16.318 -6.748 -41.369 1.00 77.81 189 LEU A C 1
ATOM 1411 O O . LEU A 1 189 ? 16.485 -7.103 -42.540 1.00 77.81 189 LEU A O 1
ATOM 1415 N N . GLY A 1 190 ? 17.143 -5.887 -40.765 1.00 75.62 190 GLY A N 1
ATOM 1416 C CA . GLY A 1 190 ? 18.325 -5.299 -41.402 1.00 75.62 190 GLY A CA 1
ATOM 1417 C C . GLY A 1 190 ? 19.363 -6.345 -41.827 1.00 75.62 190 GLY A C 1
ATOM 1418 O O . GLY A 1 190 ? 19.871 -6.298 -42.952 1.00 75.62 190 GLY A O 1
ATOM 1419 N N . LEU A 1 191 ? 19.625 -7.343 -40.978 1.00 76.75 191 LEU A N 1
ATOM 1420 C CA . LEU A 1 191 ? 20.547 -8.450 -41.274 1.00 76.75 191 LEU A CA 1
ATOM 1421 C C . LEU A 1 191 ? 20.021 -9.388 -42.374 1.00 76.75 191 LEU A C 1
ATOM 1423 O O . LEU A 1 191 ? 20.785 -9.856 -43.222 1.00 76.75 191 LEU A O 1
ATOM 1427 N N . LEU A 1 192 ? 18.713 -9.648 -42.411 1.00 74.94 192 LEU A N 1
ATOM 1428 C CA . LEU A 1 192 ? 18.097 -10.436 -43.485 1.00 74.94 192 LEU A CA 1
ATOM 1429 C C . LEU A 1 192 ? 18.110 -9.685 -44.827 1.00 74.94 192 LEU A C 1
ATOM 1431 O O . LEU A 1 192 ? 18.340 -10.295 -45.877 1.00 74.94 192 LEU A O 1
ATOM 1435 N N . ALA A 1 193 ? 17.912 -8.365 -44.808 1.00 70.00 193 ALA A N 1
ATOM 1436 C CA . ALA A 1 193 ? 17.988 -7.521 -45.999 1.00 70.00 193 ALA A CA 1
ATOM 1437 C C . ALA A 1 193 ? 19.422 -7.404 -46.549 1.00 70.00 193 ALA A C 1
ATOM 1439 O O . ALA A 1 193 ? 19.608 -7.424 -47.770 1.00 70.00 193 ALA A O 1
ATOM 1440 N N . SER A 1 194 ? 20.440 -7.347 -45.680 1.00 70.75 194 SER A N 1
ATOM 1441 C CA . SER A 1 194 ? 21.849 -7.300 -46.102 1.00 70.75 194 SER A CA 1
ATOM 1442 C C . SER A 1 194 ? 22.307 -8.621 -46.730 1.00 70.75 194 SER A C 1
ATOM 1444 O O . SER A 1 194 ? 22.941 -8.607 -47.788 1.00 70.75 194 SER A O 1
ATOM 1446 N N . ARG A 1 195 ? 21.883 -9.769 -46.180 1.00 62.53 195 ARG A N 1
ATOM 1447 C CA . ARG A 1 195 ? 22.165 -11.100 -46.754 1.00 62.53 195 ARG A CA 1
ATOM 1448 C C . ARG A 1 195 ? 21.556 -11.299 -48.143 1.00 62.53 195 ARG A C 1
ATOM 1450 O O . ARG A 1 195 ? 22.168 -11.945 -48.989 1.00 62.53 195 ARG A O 1
ATOM 1457 N N . ARG A 1 196 ? 20.386 -10.714 -48.430 1.00 58.19 196 ARG A N 1
ATOM 1458 C CA . ARG A 1 196 ? 19.771 -10.790 -49.773 1.00 58.19 196 ARG A CA 1
ATOM 1459 C C . ARG A 1 196 ? 20.515 -9.976 -50.836 1.00 58.19 196 ARG A C 1
ATOM 1461 O O . ARG A 1 196 ? 20.410 -10.313 -52.012 1.00 58.19 196 ARG A O 1
ATOM 1468 N N . ARG A 1 197 ? 21.282 -8.949 -50.450 1.00 56.66 197 ARG A N 1
ATOM 1469 C CA . ARG A 1 197 ? 22.111 -8.157 -51.379 1.00 56.66 197 ARG A CA 1
ATOM 1470 C C . ARG A 1 197 ? 23.450 -8.814 -51.726 1.00 56.66 197 ARG A C 1
ATOM 1472 O O . ARG A 1 197 ? 24.102 -8.361 -52.656 1.00 56.66 197 ARG A O 1
ATOM 1479 N N . GLN A 1 198 ? 23.844 -9.877 -51.025 1.00 55.81 198 GLN A N 1
ATOM 1480 C CA . GLN A 1 198 ? 25.117 -10.570 -51.246 1.00 55.81 198 GLN A CA 1
ATOM 1481 C C . GLN A 1 198 ? 25.038 -11.764 -52.209 1.00 55.81 198 GLN A C 1
ATOM 1483 O O . GLN A 1 198 ? 25.994 -12.529 -52.279 1.00 55.81 198 GLN A O 1
ATOM 1488 N N . LYS A 1 199 ? 23.956 -11.949 -52.983 1.00 50.56 199 LYS A N 1
ATOM 1489 C CA . LYS A 1 199 ? 24.014 -12.885 -54.120 1.00 50.56 199 LYS A CA 1
ATOM 1490 C C . LYS A 1 199 ? 24.961 -12.298 -55.180 1.00 50.56 199 LYS A C 1
ATOM 1492 O O . LYS A 1 199 ? 24.601 -11.276 -55.766 1.00 50.56 199 LYS A O 1
ATOM 1497 N N . PRO A 1 200 ? 26.138 -12.899 -55.438 1.00 53.03 200 PRO A N 1
ATOM 1498 C CA . PRO A 1 200 ? 26.974 -12.464 -56.542 1.00 53.03 200 PRO A CA 1
ATOM 1499 C C . PRO A 1 200 ? 26.252 -12.805 -57.846 1.00 53.03 200 PRO A C 1
ATO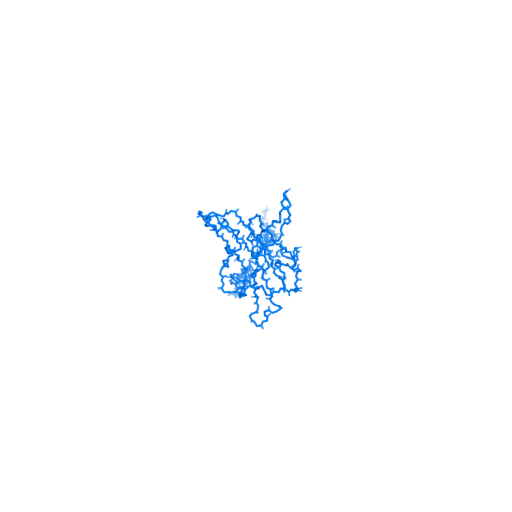M 1501 O O . PRO A 1 200 ? 25.652 -13.876 -57.967 1.00 53.03 200 PRO A O 1
ATOM 1504 N N . ALA A 1 201 ? 26.293 -11.880 -58.802 1.00 56.22 201 ALA A N 1
ATOM 1505 C CA . ALA A 1 201 ? 25.944 -12.180 -60.180 1.00 56.22 201 ALA A CA 1
ATOM 1506 C C . ALA A 1 201 ? 26.873 -13.304 -60.669 1.00 56.22 201 ALA A C 1
ATOM 1508 O O . ALA A 1 201 ? 28.093 -13.133 -60.661 1.00 56.22 201 ALA A O 1
ATOM 1509 N N . ALA A 1 202 ? 26.281 -14.447 -61.009 1.00 45.91 202 ALA A N 1
ATOM 1510 C CA . ALA A 1 202 ? 26.909 -15.496 -61.802 1.00 45.91 202 ALA A CA 1
ATOM 1511 C C . ALA A 1 202 ? 26.534 -15.284 -63.270 1.00 45.91 202 ALA A C 1
ATOM 1513 O O . ALA A 1 202 ? 25.369 -14.880 -63.509 1.00 45.91 202 ALA A O 1
#

Sequence (202 aa):
MKPNSSPVSRISLVTALLFGALPFSAQASHSDDFTVWDAGGNVVEYVQISEADEVRNGPDFVYRLTTAGDPSQFGNYTTLFDDPHNPTTSIGDVFGVVEDGLDPNGVQLYVLAFSSDTENQLPYGGGGPGGVPGPGGNYWEEDLAAFDATMYLAFDLRALGWTAAFRSDNALNNIPEPASLSLLALGALGLLASRRRQKPAA

Solvent-accessible surface area (backbone atoms only — not comparable to full-atom values): 11746 Å² total; per-residue (Å²): 140,81,88,82,85,80,80,86,84,85,82,85,83,70,89,85,75,83,80,76,73,78,82,77,71,76,70,67,53,70,38,37,36,41,40,32,28,41,61,85,68,47,78,76,46,76,50,74,46,28,53,65,51,47,71,71,62,38,53,86,42,72,52,72,52,89,56,57,16,21,70,90,32,47,49,40,20,34,26,28,24,76,35,94,91,43,64,91,67,21,33,32,37,24,35,32,16,31,81,70,54,62,46,101,85,67,48,82,36,34,16,32,32,33,29,52,62,33,58,81,53,68,60,53,87,85,35,41,74,42,47,58,87,27,84,54,36,80,48,57,40,76,78,43,80,52,45,83,40,34,84,32,37,19,65,70,48,42,75,62,49,31,43,30,35,38,28,60,43,60,36,61,79,80,68,75,52,73,67,57,54,49,52,51,51,51,51,53,51,51,53,56,56,54,59,66,70,66,67,75,91,126

InterPro domains:
  IPR013424 PEP-CTERM protein-sorting domain [PF07589] (175-197)
  IPR013424 PEP-CTERM protein-sorting domain [TIGR02595] (175-198)

Mean predicted aligned error: 14.8 Å

Nearest PDB structures (foldseek):
  8c8a-assembly1_A  TM=2.457E-01  e=5.812E+00  Pyricularia oryzae 70-15

Foldseek 3Di:
DDDDDDDDPPDDPDPPPPPPDPPPPQPFAWFKKKFKAAQVRDTPDIDTDGPVRCVVQDQPDKDWDPAFWAPVCFQQKAWEFADPVCRQQGTFKIWAKDWPAADPVRHTTITTIMGGHNRDFDAPPDTGDGHDHGNNYYYYLCPDQWAWHQNGGHPVRVVSVMTMIMHGRNNVPPDPRPVVVVVVVVVVVVVVVVVVVPPDDD